Protein AF-A0A1Y0GXN8-F1 (afdb_monomer_lite)

pLDDT: mean 82.31, std 19.05, range [30.31, 98.31]

Foldseek 3Di:
DDDDPPPDPPDADAPDDDPDDPQPKWKKKKKDAWAPWKWFQKWKKKWDDDPNAIFIAIGTDRDIGGHGDIDMDMHIDRDDAPGMFIKMWTATDDQWIKIWWAPLVLVVQAQPAPCRQPVPPVDDSNVVSVCSVVVVRVSVRVVSRVLQPDWDDRPNDTDRRTGRAPDKTWMFTRNGRDTTGIMHMHIDDDPCVVVVVVVVVVVVVVVVVVD

Structure (mmCIF, N/CA/C/O backbone):
data_AF-A0A1Y0GXN8-F1
#
_entry.id   AF-A0A1Y0GXN8-F1
#
loop_
_atom_site.group_PDB
_atom_site.id
_atom_site.type_symbol
_atom_site.label_atom_id
_atom_site.label_alt_id
_atom_site.label_comp_id
_atom_site.label_asym_id
_atom_site.label_entity_id
_atom_site.label_seq_id
_atom_site.pdbx_PDB_ins_code
_atom_site.Cartn_x
_atom_site.Cartn_y
_atom_site.Cartn_z
_atom_site.occupancy
_atom_site.B_iso_or_equiv
_atom_site.auth_seq_id
_atom_site.auth_comp_id
_atom_site.auth_asym_id
_atom_site.auth_atom_id
_atom_site.pdbx_PDB_model_num
ATOM 1 N N . MET A 1 1 ? -17.588 35.432 0.191 1.00 41.53 1 MET A N 1
ATOM 2 C CA . MET A 1 1 ? -16.715 34.250 0.369 1.00 41.53 1 MET A CA 1
ATOM 3 C C . MET A 1 1 ? -16.172 33.880 -1.001 1.00 41.53 1 MET A C 1
ATOM 5 O O . MET A 1 1 ? -16.969 33.664 -1.902 1.00 41.53 1 MET A O 1
ATOM 9 N N . LYS A 1 2 ? -14.854 33.968 -1.207 1.00 36.84 2 LYS A N 1
ATOM 10 C CA . LYS A 1 2 ? -14.214 33.851 -2.527 1.00 36.84 2 LYS A CA 1
ATOM 11 C C . LYS A 1 2 ? -13.514 32.493 -2.590 1.00 36.84 2 LYS A C 1
ATOM 13 O O . LYS A 1 2 ? -12.619 32.247 -1.788 1.00 36.84 2 LYS A O 1
ATOM 18 N N . ALA A 1 3 ? -13.972 31.612 -3.477 1.00 40.59 3 ALA A N 1
ATOM 19 C CA . ALA A 1 3 ? -13.393 30.288 -3.673 1.00 40.59 3 ALA A CA 1
ATOM 20 C C . ALA A 1 3 ? -11.973 30.420 -4.242 1.00 40.59 3 ALA A C 1
ATOM 22 O O . ALA A 1 3 ? -11.755 31.097 -5.248 1.00 40.59 3 ALA A O 1
ATOM 23 N N . MET A 1 4 ? -11.008 29.810 -3.559 1.00 30.31 4 MET A N 1
ATOM 24 C CA . MET A 1 4 ? -9.606 29.798 -3.954 1.00 30.31 4 MET A CA 1
ATOM 25 C C . MET A 1 4 ? -9.350 28.505 -4.733 1.00 30.31 4 MET A C 1
ATOM 27 O O . MET A 1 4 ? -9.181 27.445 -4.137 1.00 30.31 4 MET A O 1
ATOM 31 N N . ASN A 1 5 ? -9.356 28.592 -6.065 1.00 42.91 5 ASN A N 1
ATOM 32 C CA . ASN A 1 5 ? -8.913 27.509 -6.944 1.00 42.91 5 ASN A CA 1
ATOM 33 C C . ASN A 1 5 ? -7.407 27.302 -6.738 1.00 42.91 5 ASN A C 1
ATOM 35 O O . ASN A 1 5 ? -6.591 28.077 -7.240 1.00 42.91 5 ASN A O 1
ATOM 39 N N . ARG A 1 6 ? -7.036 26.277 -5.966 1.00 37.50 6 ARG A N 1
ATOM 40 C CA . ARG A 1 6 ? -5.658 25.788 -5.883 1.00 37.50 6 ARG A CA 1
ATOM 41 C C . ARG A 1 6 ? -5.423 24.820 -7.036 1.00 37.50 6 ARG A C 1
ATOM 43 O O . ARG A 1 6 ? -5.583 23.617 -6.885 1.00 37.50 6 ARG A O 1
ATOM 50 N N . THR A 1 7 ? -5.019 25.348 -8.182 1.00 39.16 7 THR A N 1
ATOM 51 C CA . THR A 1 7 ? -4.362 24.546 -9.214 1.00 39.16 7 THR A CA 1
ATOM 52 C C . THR A 1 7 ? -2.960 24.225 -8.689 1.00 39.16 7 THR A C 1
ATOM 54 O O . THR A 1 7 ? -2.039 25.026 -8.840 1.00 39.16 7 THR A O 1
ATOM 57 N N . LYS A 1 8 ? -2.810 23.117 -7.949 1.00 37.00 8 LYS A N 1
ATOM 58 C CA . LYS A 1 8 ? -1.492 22.612 -7.547 1.00 37.00 8 LYS A CA 1
ATOM 59 C C . LYS A 1 8 ? -0.812 22.077 -8.809 1.00 37.00 8 LYS A C 1
ATOM 61 O O . LYS A 1 8 ? -1.275 21.117 -9.411 1.00 37.00 8 LYS A O 1
ATOM 66 N N . LEU A 1 9 ? 0.255 22.750 -9.221 1.00 34.47 9 LEU A N 1
ATOM 67 C CA . LEU A 1 9 ? 1.205 22.243 -10.200 1.00 34.47 9 LEU A CA 1
ATOM 68 C C . LEU A 1 9 ? 1.935 21.072 -9.519 1.00 34.47 9 LEU A C 1
ATOM 70 O O . LEU A 1 9 ? 2.673 21.296 -8.560 1.00 34.47 9 LEU A O 1
ATOM 74 N N . THR A 1 10 ? 1.664 19.838 -9.935 1.00 41.72 10 THR A N 1
ATOM 75 C CA . THR A 1 10 ? 2.329 18.632 -9.427 1.00 41.72 10 THR A CA 1
ATOM 76 C C . THR A 1 10 ? 3.791 18.673 -9.860 1.00 41.72 10 THR A C 1
ATOM 78 O O . THR A 1 10 ? 4.132 18.433 -11.017 1.00 41.72 10 THR A O 1
ATOM 81 N N . THR A 1 11 ? 4.666 19.064 -8.938 1.00 36.91 11 THR A N 1
ATOM 82 C CA . THR A 1 11 ? 6.113 19.039 -9.143 1.00 36.91 11 THR A CA 1
ATOM 83 C C . THR A 1 11 ? 6.570 17.585 -9.103 1.00 36.91 11 THR A C 1
ATOM 85 O O . THR A 1 11 ? 6.555 16.962 -8.046 1.00 36.91 11 THR A O 1
ATOM 88 N N . LEU A 1 12 ? 6.965 17.051 -10.263 1.00 39.09 12 LEU A N 1
ATOM 89 C CA . LEU A 1 12 ? 7.635 15.758 -10.400 1.00 39.09 12 LEU A CA 1
ATOM 90 C C . LEU A 1 12 ? 8.847 15.705 -9.455 1.00 39.09 12 LEU A C 1
ATOM 92 O O . LEU A 1 12 ? 9.765 16.523 -9.577 1.00 39.09 12 LEU A O 1
ATOM 96 N N . LEU A 1 13 ? 8.870 14.743 -8.533 1.00 38.69 13 LEU A N 1
ATOM 97 C CA . LEU A 1 13 ? 10.044 14.482 -7.710 1.00 38.69 13 LEU A CA 1
ATOM 98 C C . LEU A 1 13 ? 11.107 13.802 -8.589 1.00 38.69 13 LEU A C 1
ATOM 100 O O . LEU A 1 13 ? 10.989 12.636 -8.958 1.00 38.69 13 LEU A O 1
ATOM 104 N N . LEU A 1 14 ? 12.138 14.557 -8.968 1.00 39.38 14 LEU A N 1
ATOM 105 C CA . LEU A 1 14 ? 13.283 14.052 -9.718 1.00 39.38 14 LEU A CA 1
ATOM 106 C C . LEU A 1 14 ? 14.202 13.280 -8.757 1.00 39.38 14 LEU A C 1
ATOM 108 O O . LEU A 1 14 ? 15.009 13.883 -8.048 1.00 39.38 14 LEU A O 1
ATOM 112 N N . LEU A 1 15 ? 14.095 11.949 -8.725 1.00 44.72 15 LEU A N 1
ATOM 113 C CA . LEU A 1 15 ? 15.093 11.100 -8.071 1.00 44.72 15 LEU A CA 1
ATOM 114 C C . LEU A 1 15 ? 16.372 11.116 -8.926 1.00 44.72 15 LEU A C 1
ATOM 116 O O . LEU A 1 15 ? 16.486 10.417 -9.932 1.00 44.72 15 LEU A O 1
ATOM 120 N N . ALA A 1 16 ? 17.321 11.973 -8.558 1.00 40.69 16 ALA A N 1
ATOM 121 C CA . ALA A 1 16 ? 18.644 12.029 -9.162 1.00 40.69 16 ALA A CA 1
ATOM 122 C C . ALA A 1 16 ? 19.674 11.446 -8.192 1.00 40.69 16 ALA A C 1
ATOM 124 O O . ALA A 1 16 ? 19.912 12.039 -7.144 1.00 40.69 16 ALA A O 1
ATOM 125 N N . ALA A 1 17 ? 20.298 10.325 -8.569 1.00 39.84 17 ALA A N 1
ATOM 126 C CA . ALA A 1 17 ? 21.751 10.127 -8.502 1.00 39.84 17 ALA A CA 1
ATOM 127 C C . ALA A 1 17 ? 22.133 8.678 -8.842 1.00 39.84 17 ALA A C 1
ATOM 129 O O . ALA A 1 17 ? 22.243 7.861 -7.942 1.00 39.84 17 ALA A O 1
ATOM 130 N N . LEU A 1 18 ? 22.437 8.397 -10.113 1.00 37.22 18 LEU A N 1
ATOM 131 C CA . LEU A 1 18 ? 23.562 7.539 -10.505 1.00 37.22 18 LEU A CA 1
ATOM 132 C C . LEU A 1 18 ? 24.051 8.010 -11.884 1.00 37.22 18 LEU A C 1
ATOM 134 O O . LEU A 1 18 ? 23.325 8.005 -12.873 1.00 37.22 18 LEU A O 1
ATOM 138 N N . SER A 1 19 ? 25.279 8.519 -11.929 1.00 45.00 19 SER A N 1
ATOM 139 C CA . SER A 1 19 ? 25.944 8.991 -13.140 1.00 45.00 19 SER A CA 1
ATOM 140 C C . SER A 1 19 ? 26.275 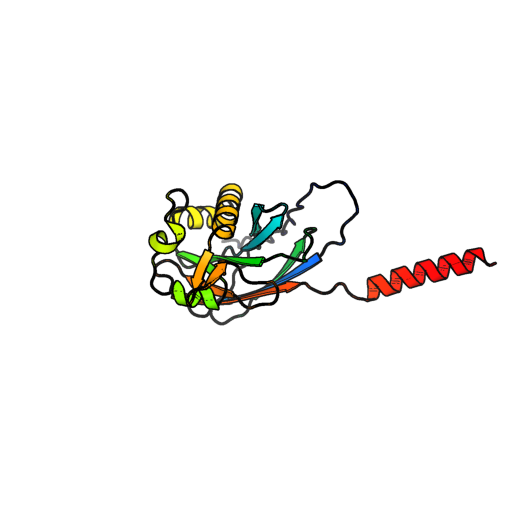7.820 -14.067 1.00 45.00 19 SER A C 1
ATOM 142 O O . SER A 1 19 ? 27.203 7.065 -13.787 1.00 45.00 19 SER A O 1
ATOM 144 N N . GLY A 1 20 ? 25.560 7.704 -15.186 1.00 46.19 20 GLY A N 1
ATOM 145 C CA . GLY A 1 20 ? 25.918 6.801 -16.280 1.00 46.19 20 GLY A CA 1
ATOM 146 C C . GLY A 1 20 ? 24.701 6.315 -17.057 1.00 46.19 20 GLY A C 1
ATOM 147 O O . GLY A 1 20 ? 23.982 5.449 -16.581 1.00 46.19 20 GLY A O 1
ATOM 148 N N . SER A 1 21 ? 24.542 6.818 -18.286 1.00 45.50 21 SER A N 1
ATOM 149 C CA . SER A 1 21 ? 23.408 6.594 -19.208 1.00 45.50 21 SER A CA 1
ATOM 150 C C . SER A 1 21 ? 22.160 7.398 -18.838 1.00 45.50 21 SER A C 1
ATOM 152 O O . SER A 1 21 ? 21.656 7.308 -17.726 1.00 45.50 21 SER A O 1
ATOM 154 N N . ALA A 1 22 ? 21.641 8.190 -19.780 1.00 50.22 22 ALA A N 1
ATOM 155 C CA . ALA A 1 22 ? 20.278 8.696 -19.675 1.00 50.22 22 ALA A CA 1
ATOM 156 C C . ALA A 1 22 ? 19.345 7.481 -19.772 1.00 50.22 22 ALA A C 1
ATOM 158 O O . ALA A 1 22 ? 19.077 7.002 -20.873 1.00 50.22 22 ALA A O 1
ATOM 159 N N . LEU A 1 23 ? 18.951 6.924 -18.626 1.00 57.06 23 LEU A N 1
ATOM 160 C CA . LEU A 1 23 ? 17.907 5.909 -18.581 1.00 57.06 23 LEU A CA 1
ATOM 161 C C . LEU A 1 23 ? 16.631 6.552 -19.126 1.00 57.06 23 LEU A C 1
ATOM 163 O O . LEU A 1 23 ? 16.323 7.702 -18.800 1.00 57.06 23 LEU A O 1
ATOM 167 N N . ALA A 1 24 ? 15.944 5.847 -20.022 1.00 67.56 24 ALA A N 1
ATOM 168 C CA . ALA A 1 24 ? 14.671 6.319 -20.537 1.00 67.56 24 ALA A CA 1
ATOM 169 C C . ALA A 1 24 ? 13.684 6.424 -19.366 1.00 67.56 24 ALA A C 1
ATOM 171 O O . ALA A 1 24 ? 13.603 5.515 -18.538 1.00 67.56 24 ALA A O 1
ATOM 172 N N . GLN A 1 25 ? 12.992 7.561 -19.267 1.00 79.00 25 GLN A N 1
ATOM 173 C CA . GLN A 1 25 ? 11.996 7.774 -18.226 1.00 79.00 25 GLN A CA 1
ATOM 174 C C . GLN A 1 25 ? 10.833 6.810 -18.464 1.00 79.00 25 GLN A C 1
ATOM 176 O O . GLN A 1 25 ? 10.142 6.901 -19.477 1.00 79.00 25 GLN A O 1
ATOM 181 N N . GLN A 1 26 ? 10.601 5.912 -17.517 1.00 82.00 26 GLN A N 1
ATOM 182 C CA . GLN A 1 26 ? 9.489 4.973 -17.561 1.00 82.00 26 GLN A CA 1
ATOM 183 C C . GLN A 1 26 ? 8.274 5.600 -16.898 1.00 82.00 26 GLN A C 1
ATOM 185 O O . GLN A 1 26 ? 8.400 6.267 -15.873 1.00 82.00 26 GLN A O 1
ATOM 190 N N . THR A 1 27 ? 7.103 5.404 -17.496 1.00 89.06 27 THR A N 1
ATOM 191 C CA . THR A 1 27 ? 5.834 5.917 -16.969 1.00 89.06 27 THR A CA 1
ATOM 192 C C . THR A 1 27 ? 5.021 4.764 -16.402 1.00 89.06 27 THR A C 1
ATOM 194 O O . THR A 1 27 ? 5.005 3.683 -16.984 1.00 89.06 27 THR A O 1
ATOM 197 N N . PHE A 1 28 ? 4.350 4.999 -15.282 1.00 89.81 28 PHE A N 1
ATOM 198 C CA . PHE A 1 28 ? 3.463 4.047 -14.624 1.00 89.81 28 PHE A CA 1
ATOM 199 C C . PHE A 1 28 ? 2.072 4.628 -14.536 1.00 89.81 28 PHE A C 1
ATOM 201 O O . PHE A 1 28 ? 1.942 5.796 -14.174 1.00 89.81 28 PHE A O 1
ATOM 208 N N . ASP A 1 29 ? 1.073 3.795 -14.792 1.00 93.94 29 ASP A N 1
ATOM 209 C CA . ASP A 1 29 ? -0.317 4.073 -14.473 1.00 93.94 29 ASP A CA 1
ATOM 210 C C . ASP A 1 29 ? -0.661 3.392 -13.152 1.00 93.94 29 ASP A C 1
ATOM 212 O O . ASP A 1 29 ? -0.406 2.206 -12.950 1.00 93.94 29 ASP A O 1
ATOM 216 N N . VAL A 1 30 ? -1.233 4.169 -12.241 1.00 95.31 30 VAL A N 1
ATOM 217 C CA . VAL A 1 30 ? -1.645 3.735 -10.909 1.00 95.31 30 VAL A CA 1
ATOM 218 C C . VAL A 1 30 ? -3.147 3.883 -10.833 1.00 95.31 30 VAL A C 1
ATOM 220 O O . VAL A 1 30 ? -3.655 5.001 -10.910 1.00 95.31 30 VAL A O 1
ATOM 223 N N . SER A 1 31 ? -3.851 2.770 -10.670 1.00 97.56 31 SER A N 1
ATOM 224 C CA . SER A 1 31 ? -5.307 2.737 -10.567 1.00 97.56 31 SER A CA 1
ATOM 225 C C . SER A 1 31 ? -5.718 2.303 -9.170 1.00 97.56 31 SER A C 1
ATOM 227 O O . SER A 1 31 ? -5.259 1.277 -8.683 1.00 97.56 31 SER A O 1
ATOM 229 N N . VAL A 1 32 ? -6.600 3.058 -8.517 1.00 98.06 32 VAL A N 1
ATOM 230 C CA . VAL A 1 32 ? -7.094 2.757 -7.163 1.00 98.06 32 VAL A CA 1
ATOM 231 C C . VAL A 1 32 ? -8.617 2.749 -7.171 1.00 98.06 32 VAL A C 1
ATOM 233 O O . VAL A 1 32 ? -9.235 3.696 -7.658 1.00 98.06 32 VAL A O 1
ATOM 236 N N . SER A 1 33 ? -9.218 1.685 -6.634 1.00 98.31 33 SER A N 1
ATOM 237 C CA . SER A 1 33 ? -10.665 1.433 -6.672 1.00 98.31 33 SER A CA 1
ATOM 238 C C . SER A 1 33 ? -11.216 1.053 -5.291 1.00 98.31 33 SER A C 1
ATOM 240 O O . SER A 1 33 ? -11.419 -0.136 -5.013 1.00 98.31 33 SER A O 1
ATOM 242 N N . PRO A 1 34 ? -11.469 2.028 -4.399 1.00 97.56 34 PRO A N 1
ATOM 243 C CA . PRO A 1 34 ? -11.972 1.731 -3.069 1.00 97.56 34 PRO A CA 1
ATOM 244 C C . PRO A 1 34 ? -13.437 1.288 -3.070 1.00 97.56 34 PRO A C 1
ATOM 246 O O . PRO A 1 34 ? -14.256 1.815 -3.825 1.00 97.56 34 PRO A O 1
ATOM 249 N N . THR A 1 35 ? -13.804 0.355 -2.190 1.00 97.44 35 THR A N 1
ATOM 250 C CA . THR A 1 35 ? -15.172 -0.206 -2.154 1.00 97.44 35 THR A CA 1
ATOM 251 C C . THR A 1 35 ? -15.989 0.176 -0.926 1.00 97.44 35 THR A C 1
ATOM 253 O O . THR A 1 35 ? -17.214 0.111 -0.993 1.00 97.44 35 THR A O 1
ATOM 256 N N . GLN A 1 36 ? -15.359 0.544 0.193 1.00 94.69 36 GLN A N 1
ATOM 257 C CA . GLN A 1 36 ? -16.067 0.853 1.444 1.00 94.69 36 GLN A CA 1
ATOM 258 C C . GLN A 1 36 ? -15.865 2.301 1.887 1.00 94.69 36 GLN A C 1
ATOM 260 O O . GLN A 1 36 ? -16.829 2.980 2.237 1.00 94.69 36 GLN A O 1
ATOM 265 N N . THR A 1 37 ? -14.628 2.792 1.846 1.00 96.19 37 THR A N 1
ATOM 266 C CA . THR A 1 37 ? -14.270 4.165 2.214 1.00 96.19 37 THR A CA 1
ATOM 267 C C . THR A 1 37 ? -13.332 4.761 1.179 1.00 96.19 37 THR A C 1
ATOM 269 O O . THR A 1 37 ? -12.470 4.061 0.650 1.00 96.19 37 THR A O 1
ATOM 272 N N . SER A 1 38 ? -13.473 6.059 0.912 1.00 97.38 38 SER A N 1
ATOM 273 C CA . SER A 1 38 ? -12.548 6.770 0.029 1.00 97.38 38 SER A CA 1
ATOM 274 C C . SER A 1 38 ? -11.126 6.688 0.579 1.00 97.38 38 SER A C 1
ATOM 276 O O . SER A 1 38 ? -10.938 6.608 1.797 1.00 97.38 38 SER A O 1
ATOM 278 N N . ALA A 1 39 ? -10.151 6.712 -0.322 1.00 97.00 39 ALA A N 1
ATOM 279 C CA . ALA A 1 39 ? -8.739 6.796 0.013 1.00 97.00 39 ALA A CA 1
ATOM 280 C C . ALA A 1 39 ? -8.184 8.145 -0.456 1.00 97.00 39 ALA A C 1
ATOM 282 O O . ALA A 1 39 ? -8.451 8.568 -1.579 1.00 97.00 39 ALA A O 1
ATOM 283 N N . ASP A 1 40 ? -7.417 8.802 0.400 1.00 97.19 40 ASP A N 1
ATOM 284 C CA . ASP A 1 40 ? -6.810 10.114 0.190 1.00 97.19 40 ASP A CA 1
ATOM 285 C C . ASP A 1 40 ? -5.292 10.036 0.392 1.00 97.19 40 ASP A C 1
ATOM 287 O O . ASP A 1 40 ? -4.777 9.055 0.935 1.00 97.19 40 ASP A O 1
ATOM 291 N N . ASN A 1 41 ? -4.568 11.077 -0.037 1.00 95.62 41 ASN A N 1
ATOM 292 C CA . ASN A 1 41 ? -3.108 11.195 0.107 1.00 95.62 41 ASN A CA 1
ATOM 293 C C . ASN A 1 41 ? -2.371 9.923 -0.346 1.00 95.62 41 ASN A C 1
ATOM 295 O O . ASN A 1 41 ? -1.452 9.442 0.317 1.00 95.62 41 ASN A O 1
ATOM 299 N N . ILE A 1 42 ? -2.837 9.334 -1.449 1.00 96.31 42 ILE A N 1
ATOM 300 C CA . ILE A 1 42 ? -2.335 8.050 -1.926 1.00 96.31 42 ILE A CA 1
ATOM 301 C C . ILE A 1 42 ? -0.902 8.222 -2.446 1.00 96.31 42 ILE A C 1
ATOM 303 O O . ILE A 1 42 ? -0.599 9.150 -3.199 1.00 96.31 42 ILE A O 1
ATOM 307 N N . GLY A 1 43 ? -0.036 7.282 -2.086 1.00 94.81 43 GLY A N 1
ATOM 308 C CA . GLY A 1 43 ? 1.292 7.080 -2.642 1.00 94.81 43 GLY A CA 1
ATOM 309 C C . GLY A 1 43 ? 1.513 5.617 -3.018 1.00 94.81 43 GLY A C 1
ATOM 310 O O . GLY A 1 43 ? 0.891 4.709 -2.460 1.00 94.81 43 GLY A O 1
ATOM 311 N N . VAL A 1 44 ? 2.414 5.386 -3.968 1.00 94.44 44 VAL A N 1
ATOM 312 C CA . VAL A 1 44 ? 2.860 4.036 -4.327 1.00 94.44 44 VAL A CA 1
ATOM 313 C C . VAL A 1 44 ? 4.116 3.713 -3.552 1.00 94.44 44 VAL A C 1
ATOM 315 O O . VAL A 1 44 ? 5.092 4.460 -3.595 1.00 94.44 44 VAL A O 1
ATOM 318 N N . LEU A 1 45 ? 4.088 2.593 -2.852 1.00 94.12 45 LEU A N 1
ATOM 319 C CA . LEU A 1 45 ? 5.257 2.014 -2.221 1.00 94.12 45 LEU A CA 1
ATOM 320 C C . LEU A 1 45 ? 5.942 1.124 -3.250 1.00 94.12 45 LEU A C 1
ATOM 322 O O . LEU A 1 45 ? 5.272 0.318 -3.884 1.00 94.12 45 LEU A O 1
ATOM 326 N N . PHE A 1 46 ? 7.252 1.236 -3.401 1.00 91.81 46 PHE A N 1
ATOM 327 C CA . PHE A 1 46 ? 8.044 0.318 -4.210 1.00 91.81 46 PHE A CA 1
ATOM 328 C C . PHE A 1 46 ? 9.098 -0.352 -3.348 1.00 91.81 46 PHE A C 1
ATOM 330 O O . PHE A 1 46 ? 9.623 0.266 -2.420 1.00 91.81 46 PHE A O 1
ATOM 337 N N . SER A 1 47 ? 9.460 -1.580 -3.698 1.00 91.94 47 SER A N 1
ATOM 338 C CA . SER A 1 47 ? 10.699 -2.195 -3.239 1.00 91.94 47 SER A CA 1
ATOM 339 C C . SER A 1 47 ? 11.496 -2.763 -4.398 1.00 91.94 47 SER A C 1
ATOM 341 O O . SER A 1 47 ? 10.949 -3.201 -5.411 1.00 91.94 47 SER A O 1
ATOM 343 N N . TYR A 1 48 ? 12.811 -2.778 -4.226 1.00 87.88 48 TYR A N 1
ATOM 344 C CA . TYR A 1 48 ? 13.716 -3.541 -5.069 1.00 87.88 48 TYR A CA 1
ATOM 345 C C . TYR A 1 48 ? 14.834 -4.133 -4.218 1.00 87.88 48 TYR A C 1
ATOM 347 O O . TYR A 1 48 ? 15.238 -3.563 -3.202 1.00 87.88 48 TYR A O 1
ATOM 355 N N . THR A 1 49 ? 15.369 -5.267 -4.660 1.00 85.81 49 THR A N 1
ATOM 356 C CA . THR A 1 49 ? 16.521 -5.902 -4.021 1.00 85.81 49 THR A CA 1
ATOM 357 C C . THR A 1 49 ? 17.771 -5.666 -4.856 1.00 85.81 49 THR A C 1
ATOM 359 O O . THR A 1 49 ? 17.827 -6.016 -6.033 1.00 85.81 49 THR A O 1
ATOM 362 N N . THR A 1 50 ? 18.811 -5.105 -4.242 1.00 82.25 50 THR A N 1
ATOM 363 C CA . THR A 1 50 ? 20.128 -4.929 -4.863 1.00 82.25 50 THR A CA 1
ATOM 364 C C . THR A 1 50 ? 21.222 -5.396 -3.914 1.00 82.25 50 THR A C 1
ATOM 366 O O . THR A 1 50 ? 21.225 -5.062 -2.731 1.00 82.25 50 THR A O 1
ATOM 369 N N . GLY A 1 51 ? 22.135 -6.238 -4.406 1.00 82.50 51 GLY A N 1
ATOM 370 C CA . GLY A 1 51 ? 23.232 -6.768 -3.588 1.00 82.50 51 GLY A CA 1
ATOM 371 C C . GLY A 1 51 ? 22.786 -7.539 -2.335 1.00 82.50 51 GLY A C 1
ATOM 372 O O . GLY A 1 51 ? 23.535 -7.584 -1.366 1.00 82.50 51 GLY A O 1
ATOM 373 N N . GLY A 1 52 ? 21.580 -8.121 -2.338 1.00 83.12 52 GLY A N 1
ATOM 374 C CA . GLY A 1 52 ? 21.004 -8.827 -1.184 1.00 83.12 52 GLY A CA 1
ATOM 375 C C . GLY A 1 52 ? 20.314 -7.929 -0.150 1.00 83.12 52 GLY A C 1
ATOM 376 O O . GLY A 1 52 ? 19.800 -8.446 0.837 1.00 83.12 52 GLY A O 1
ATOM 377 N N . THR A 1 53 ? 20.267 -6.616 -0.379 1.00 85.25 53 THR A N 1
ATOM 378 C CA . THR A 1 53 ? 19.529 -5.660 0.453 1.00 85.25 53 THR A CA 1
ATOM 379 C C . THR A 1 53 ? 18.246 -5.257 -0.257 1.00 85.25 53 THR A C 1
ATOM 381 O O . THR A 1 53 ? 18.295 -4.804 -1.403 1.00 85.25 53 THR A O 1
ATOM 384 N N . THR A 1 54 ? 17.109 -5.402 0.417 1.00 89.25 54 THR A N 1
ATOM 385 C CA . THR A 1 54 ? 15.832 -4.855 -0.050 1.00 89.25 54 THR A CA 1
ATOM 386 C C . THR A 1 54 ? 15.702 -3.418 0.430 1.00 89.25 54 THR A C 1
ATOM 388 O O . THR A 1 54 ? 15.912 -3.146 1.608 1.00 89.25 54 THR A O 1
ATOM 391 N N . VAL A 1 55 ? 15.392 -2.514 -0.494 1.00 88.44 55 VAL A N 1
ATOM 392 C CA . VAL A 1 55 ? 15.181 -1.090 -0.226 1.00 88.44 55 VAL A CA 1
ATOM 393 C C . VAL A 1 55 ? 13.744 -0.751 -0.575 1.00 88.44 55 VAL A C 1
ATOM 395 O O . VAL A 1 55 ? 13.289 -1.092 -1.670 1.00 88.44 55 VAL A O 1
ATOM 398 N N . GLY A 1 56 ? 13.049 -0.076 0.335 1.00 89.88 56 GLY A N 1
ATOM 399 C CA . GLY A 1 56 ? 11.723 0.480 0.087 1.00 89.88 56 GLY A CA 1
ATOM 400 C C . GLY A 1 56 ? 11.766 1.978 -0.207 1.00 89.88 56 GLY A C 1
ATOM 401 O O . GLY A 1 56 ? 12.602 2.717 0.307 1.00 89.88 56 GLY A O 1
ATOM 402 N N . LEU A 1 57 ? 10.849 2.443 -1.045 1.00 90.44 57 LEU A N 1
ATOM 403 C CA . LEU A 1 57 ? 10.670 3.856 -1.376 1.00 90.44 57 LEU A CA 1
ATOM 404 C C . LEU A 1 57 ? 9.192 4.168 -1.594 1.00 90.44 57 LEU A C 1
ATOM 406 O O . LEU A 1 57 ? 8.386 3.272 -1.827 1.00 90.44 57 LEU A O 1
ATOM 410 N N . ILE A 1 58 ? 8.837 5.449 -1.533 1.00 91.38 58 ILE A N 1
ATOM 411 C CA . ILE A 1 58 ? 7.474 5.913 -1.785 1.00 91.38 58 ILE A CA 1
ATOM 412 C C . ILE A 1 58 ? 7.462 6.989 -2.869 1.00 91.38 58 ILE A C 1
ATOM 414 O O . ILE A 1 58 ? 8.269 7.919 -2.852 1.00 91.38 58 ILE A O 1
ATOM 418 N N . ALA A 1 59 ? 6.527 6.857 -3.804 1.00 91.00 59 ALA A N 1
ATOM 419 C CA . ALA A 1 59 ? 6.159 7.870 -4.779 1.00 91.00 59 ALA A CA 1
ATOM 420 C C . ALA A 1 59 ? 4.795 8.462 -4.375 1.00 91.00 59 ALA A C 1
ATOM 422 O O . ALA A 1 59 ? 3.763 7.838 -4.640 1.00 91.00 59 ALA A O 1
ATOM 423 N N . PRO A 1 60 ? 4.756 9.625 -3.699 1.00 90.62 60 PRO A N 1
ATOM 424 C CA . PRO A 1 60 ? 3.499 10.282 -3.353 1.00 90.62 60 PRO A CA 1
ATOM 425 C C . PRO A 1 60 ? 2.788 10.743 -4.630 1.00 90.62 60 PRO A C 1
ATOM 427 O O . PRO A 1 60 ? 3.416 11.322 -5.519 1.00 90.62 60 PRO A O 1
ATOM 430 N N . LEU A 1 61 ? 1.485 10.481 -4.732 1.00 89.81 61 LEU A N 1
ATOM 431 C CA . LEU A 1 61 ? 0.686 10.841 -5.907 1.00 89.81 61 LEU A CA 1
ATOM 432 C C . LEU A 1 61 ? -0.280 11.997 -5.644 1.00 89.81 61 LEU A C 1
ATOM 434 O O . LEU A 1 61 ? -0.844 12.524 -6.602 1.00 89.81 61 LEU A O 1
ATOM 438 N N . ASP A 1 62 ? -0.503 12.362 -4.376 1.00 86.25 62 ASP A N 1
ATOM 439 C CA . ASP A 1 62 ? -1.547 13.303 -3.946 1.00 86.25 62 ASP A CA 1
ATOM 440 C C . ASP A 1 62 ? -2.916 12.974 -4.576 1.00 86.25 62 ASP A C 1
ATOM 442 O O . ASP A 1 62 ? -3.686 13.855 -4.969 1.00 86.25 62 ASP A O 1
ATOM 446 N N . LEU A 1 63 ? -3.201 11.676 -4.714 1.00 91.75 63 LEU A N 1
ATOM 447 C CA . LEU A 1 63 ? -4.407 11.165 -5.351 1.00 91.75 63 LEU A CA 1
ATOM 448 C C . LEU A 1 63 ? -5.499 10.921 -4.302 1.00 91.75 63 LEU A C 1
ATOM 450 O O . LEU A 1 63 ? -5.245 10.331 -3.250 1.00 91.75 63 LEU A O 1
ATOM 454 N N . THR A 1 64 ? -6.722 11.328 -4.639 1.00 96.31 64 THR A N 1
ATOM 455 C CA . THR A 1 64 ? -7.952 10.942 -3.938 1.00 96.31 64 THR A CA 1
ATOM 456 C C . THR A 1 64 ? -8.740 9.982 -4.821 1.00 96.31 64 THR A C 1
ATOM 458 O O . THR A 1 64 ? -9.052 10.311 -5.966 1.00 96.31 64 THR A O 1
ATOM 461 N N . ALA A 1 65 ? -9.098 8.822 -4.276 1.00 97.25 65 ALA A N 1
ATOM 462 C CA . ALA A 1 65 ? -9.933 7.815 -4.914 1.00 97.25 65 ALA A CA 1
ATOM 463 C C . ALA A 1 65 ? -11.278 7.685 -4.163 1.00 97.25 65 ALA A C 1
ATOM 465 O O . ALA A 1 65 ? -11.307 7.207 -3.023 1.00 97.25 65 ALA A O 1
ATOM 466 N N . PRO A 1 66 ? -12.406 8.124 -4.755 1.00 97.25 66 PRO A N 1
ATOM 467 C CA . PRO A 1 66 ? -13.727 8.008 -4.136 1.00 97.25 66 PRO A CA 1
ATOM 468 C C . PRO A 1 66 ? -14.241 6.563 -4.064 1.00 97.25 66 PRO A C 1
ATOM 470 O O . PRO A 1 66 ? -13.926 5.737 -4.918 1.00 97.25 66 PRO A O 1
ATOM 473 N N . VAL A 1 67 ? -15.126 6.279 -3.101 1.00 97.62 67 VAL A N 1
ATOM 474 C CA . VAL A 1 67 ? -15.834 4.986 -3.018 1.00 97.62 67 VAL A CA 1
ATOM 475 C C . VAL A 1 67 ? -16.569 4.661 -4.320 1.00 97.62 67 VAL A C 1
ATOM 477 O O . VAL A 1 67 ? -17.326 5.481 -4.845 1.00 97.62 67 VAL A O 1
ATOM 480 N N . GLY A 1 68 ? -16.395 3.428 -4.798 1.00 96.44 68 GLY A N 1
ATOM 481 C CA . GLY A 1 68 ? -17.097 2.884 -5.958 1.00 96.44 68 GLY A CA 1
ATOM 482 C C . GLY A 1 68 ? -16.598 3.415 -7.302 1.00 96.44 68 GLY A C 1
ATOM 483 O O . GLY A 1 68 ? -17.251 3.178 -8.315 1.00 96.44 68 GLY A O 1
ATOM 484 N N . GLN A 1 69 ? -15.472 4.135 -7.324 1.00 96.69 69 GLN A N 1
ATOM 485 C CA . GLN A 1 69 ? -14.865 4.669 -8.540 1.00 96.69 69 GLN A CA 1
ATOM 486 C C . GLN A 1 69 ? -13.398 4.260 -8.633 1.00 96.69 69 GLN A C 1
ATOM 488 O O . GLN A 1 69 ? -12.652 4.352 -7.661 1.00 96.69 69 GLN A O 1
ATOM 493 N N . THR A 1 70 ? -12.979 3.860 -9.831 1.00 97.56 70 THR A N 1
ATOM 494 C CA . THR A 1 70 ? -11.562 3.703 -10.156 1.00 97.56 70 THR A CA 1
ATOM 495 C C . THR A 1 70 ? -10.996 5.061 -10.527 1.00 97.56 70 THR A C 1
ATOM 497 O O . THR A 1 70 ? -11.478 5.704 -11.461 1.00 97.56 70 THR A O 1
ATOM 500 N N . THR A 1 71 ? -9.971 5.495 -9.804 1.00 97.50 71 THR A N 1
ATOM 501 C CA . THR A 1 71 ? -9.220 6.706 -10.136 1.00 97.50 71 THR A CA 1
ATOM 502 C C . THR A 1 71 ? -7.827 6.308 -10.592 1.00 97.50 71 THR A C 1
ATOM 504 O O . THR A 1 71 ? -7.143 5.571 -9.883 1.00 97.50 71 THR A O 1
ATOM 507 N N . THR A 1 72 ? -7.421 6.798 -11.761 1.00 95.81 72 THR A N 1
ATOM 508 C CA . THR A 1 72 ? -6.121 6.494 -12.364 1.00 95.81 72 THR A CA 1
ATOM 509 C C . THR A 1 72 ? -5.283 7.760 -12.483 1.00 95.81 72 THR A C 1
ATOM 511 O O . THR A 1 72 ? -5.789 8.810 -12.882 1.00 95.81 72 THR A O 1
ATOM 514 N N . THR A 1 73 ? -4.001 7.664 -12.149 1.00 94.25 73 THR A N 1
ATOM 515 C CA . THR A 1 73 ? -3.007 8.719 -12.370 1.00 94.25 73 THR A CA 1
ATOM 516 C C . THR A 1 73 ? -1.718 8.116 -12.901 1.00 94.25 73 THR A C 1
ATOM 518 O O . THR A 1 73 ? -1.453 6.937 -12.670 1.00 94.25 73 THR A O 1
ATOM 521 N N . SER A 1 74 ? -0.912 8.926 -13.578 1.00 92.06 74 SER A N 1
ATOM 522 C CA . SER A 1 74 ? 0.356 8.480 -14.145 1.00 92.06 74 SER A CA 1
ATOM 523 C C . SER A 1 74 ? 1.526 9.232 -13.526 1.00 92.06 74 SER A C 1
ATOM 525 O O . SER A 1 74 ? 1.445 10.443 -13.302 1.00 92.06 74 SER A O 1
ATOM 527 N N . PHE A 1 75 ? 2.644 8.550 -13.293 1.00 87.12 75 PHE A N 1
ATOM 528 C CA . PHE A 1 75 ? 3.889 9.193 -12.870 1.00 87.12 75 PHE A CA 1
ATOM 529 C C . PHE A 1 75 ? 5.099 8.573 -13.576 1.00 87.12 75 PHE A C 1
ATOM 531 O O . PHE A 1 75 ? 5.061 7.426 -14.012 1.00 87.12 75 PHE A O 1
ATOM 538 N N . GLY A 1 76 ? 6.176 9.349 -13.715 1.00 84.94 76 GLY A N 1
ATOM 539 C CA . GLY A 1 76 ? 7.407 8.905 -14.368 1.00 84.94 76 GLY A CA 1
ATOM 540 C C . GLY A 1 76 ? 8.554 8.686 -13.382 1.00 84.94 76 GLY A C 1
ATOM 541 O O . GLY A 1 76 ? 8.735 9.494 -12.473 1.00 84.94 76 GLY A O 1
ATOM 542 N N . THR A 1 77 ? 9.372 7.654 -13.590 1.00 76.94 77 THR A N 1
ATOM 543 C CA . THR A 1 77 ? 10.600 7.388 -12.820 1.00 76.94 77 THR A CA 1
ATOM 544 C C . THR A 1 77 ? 11.738 6.890 -13.718 1.00 76.94 77 THR A C 1
ATOM 546 O O . THR A 1 77 ? 11.520 6.452 -14.845 1.00 76.94 77 THR A O 1
ATOM 549 N N . ASN A 1 78 ? 12.968 6.986 -13.214 1.00 75.62 78 ASN A N 1
ATOM 550 C CA . ASN A 1 78 ? 14.183 6.503 -13.877 1.00 75.62 78 ASN A CA 1
ATOM 551 C C . ASN A 1 78 ? 14.725 5.210 -13.234 1.00 75.62 78 ASN A C 1
ATOM 553 O O . ASN A 1 78 ? 15.872 4.842 -13.479 1.00 75.62 78 ASN A O 1
ATOM 557 N N . VAL A 1 79 ? 13.952 4.564 -12.354 1.00 69.56 79 VAL A N 1
ATOM 558 C CA . VAL A 1 79 ? 14.346 3.315 -11.683 1.00 69.56 79 VAL A CA 1
ATOM 559 C C . VAL A 1 79 ? 14.105 2.132 -12.621 1.00 69.56 79 VAL A C 1
ATOM 561 O O . VAL A 1 79 ? 13.038 2.024 -13.213 1.00 69.56 79 VAL A O 1
ATOM 564 N N . GLU A 1 80 ? 15.100 1.254 -12.761 1.00 70.56 80 GLU A N 1
ATOM 565 C CA . GLU A 1 80 ? 15.016 0.070 -13.621 1.00 70.56 80 GLU A CA 1
ATOM 566 C C . GLU A 1 80 ? 14.071 -1.002 -13.047 1.00 70.56 80 GLU A C 1
ATOM 568 O O . GLU A 1 80 ? 14.024 -1.246 -11.843 1.00 70.56 80 GLU A O 1
ATOM 573 N N . LEU A 1 81 ? 13.311 -1.639 -13.943 1.00 63.19 81 LEU A N 1
ATOM 574 C CA . LEU A 1 81 ? 12.045 -2.310 -13.636 1.00 63.19 81 LEU A CA 1
ATOM 575 C C . LEU A 1 81 ? 12.101 -3.786 -13.282 1.00 63.19 81 LEU A C 1
ATOM 577 O O . LEU A 1 81 ? 11.116 -4.314 -12.771 1.00 63.19 81 LEU A O 1
ATOM 581 N N . SER A 1 82 ? 13.185 -4.482 -13.615 1.00 64.62 82 SER A N 1
ATOM 582 C CA . SER A 1 82 ? 13.140 -5.941 -13.774 1.00 64.62 82 SER A CA 1
ATOM 583 C C . SER A 1 82 ? 12.850 -6.728 -12.489 1.00 64.62 82 SER A C 1
ATOM 585 O O . SER A 1 82 ? 12.696 -7.943 -12.557 1.00 64.62 82 SER A O 1
ATOM 587 N N . SER A 1 83 ? 12.780 -6.064 -11.334 1.00 72.69 83 SER A N 1
ATOM 588 C CA . SER A 1 83 ? 12.500 -6.680 -10.035 1.00 72.69 83 SER A CA 1
ATOM 589 C C . SER A 1 83 ? 11.764 -5.747 -9.062 1.00 72.69 83 SER A C 1
ATOM 591 O O . SER A 1 83 ? 11.982 -5.848 -7.855 1.00 72.69 83 SER A O 1
ATOM 593 N N . LEU A 1 84 ? 10.970 -4.792 -9.559 1.00 86.44 84 LEU A N 1
ATOM 594 C CA . LEU A 1 84 ? 10.191 -3.911 -8.685 1.00 86.44 84 LEU A CA 1
ATOM 595 C C . LEU A 1 84 ? 8.927 -4.631 -8.199 1.00 86.44 84 LEU A C 1
ATOM 597 O O . LEU A 1 84 ? 8.111 -5.087 -9.002 1.00 86.44 84 LEU A O 1
ATOM 601 N N . GLN A 1 85 ? 8.759 -4.692 -6.882 1.00 93.25 85 GLN A N 1
ATOM 602 C CA . GLN A 1 85 ? 7.473 -4.978 -6.252 1.00 93.25 85 GLN A CA 1
ATOM 603 C C . GLN A 1 85 ? 6.848 -3.662 -5.792 1.00 93.25 85 GLN A C 1
ATOM 605 O O . GLN A 1 85 ? 7.541 -2.648 -5.641 1.00 93.25 85 GLN A O 1
ATOM 610 N N . TYR A 1 86 ? 5.541 -3.667 -5.564 1.00 94.88 86 TYR A N 1
ATOM 611 C CA . TYR A 1 86 ? 4.827 -2.480 -5.142 1.00 94.88 86 TYR A CA 1
ATOM 612 C C . TYR A 1 86 ? 3.692 -2.758 -4.149 1.00 94.88 86 TYR A C 1
ATOM 614 O O . TYR A 1 86 ? 3.146 -3.857 -4.042 1.00 94.88 86 TYR A O 1
ATOM 622 N N . GLY A 1 87 ? 3.323 -1.706 -3.433 1.00 96.31 87 GLY A N 1
ATOM 623 C CA . GLY A 1 87 ? 2.127 -1.616 -2.614 1.00 96.31 87 GLY A CA 1
ATOM 624 C C . GLY A 1 87 ? 1.531 -0.218 -2.712 1.00 96.31 87 GLY A C 1
ATOM 625 O O . GLY A 1 87 ? 2.047 0.656 -3.408 1.00 96.31 87 GLY A O 1
ATOM 626 N N . ILE A 1 88 ? 0.445 0.015 -1.987 1.00 96.94 88 ILE A N 1
ATOM 627 C CA . ILE A 1 88 ? -0.167 1.344 -1.878 1.00 96.94 88 ILE A CA 1
ATOM 628 C C . ILE A 1 88 ? -0.130 1.784 -0.425 1.00 96.94 88 ILE A C 1
ATOM 630 O O . ILE A 1 88 ? -0.339 0.975 0.473 1.00 96.94 88 ILE A O 1
ATOM 634 N N . LEU A 1 89 ? 0.089 3.070 -0.191 1.00 97.38 89 LEU A N 1
ATOM 635 C CA . LEU A 1 89 ? -0.145 3.702 1.097 1.00 97.38 89 LEU A CA 1
ATOM 636 C C . LEU A 1 89 ? -1.101 4.863 0.893 1.00 97.38 89 LEU A C 1
ATOM 638 O O . LEU A 1 89 ? -0.970 5.618 -0.062 1.00 97.38 89 LEU A O 1
ATOM 642 N N . GLY A 1 90 ? -2.055 5.022 1.790 1.00 97.19 90 GLY A N 1
ATOM 643 C CA . GLY A 1 90 ? -2.945 6.166 1.765 1.00 97.19 90 GLY A CA 1
ATOM 644 C C . GLY A 1 90 ? -3.619 6.353 3.103 1.00 97.19 90 GLY A C 1
ATOM 645 O O . GLY A 1 90 ? -3.420 5.597 4.056 1.00 97.19 90 GLY A O 1
ATOM 646 N N . SER A 1 91 ? -4.445 7.375 3.170 1.00 97.19 91 SER A N 1
ATOM 647 C CA . SER A 1 91 ? -5.232 7.708 4.337 1.00 97.19 91 SER A CA 1
ATOM 648 C C . SER A 1 91 ? -6.715 7.464 4.032 1.00 97.19 91 SER A C 1
ATOM 650 O O . SER A 1 91 ? -7.133 7.495 2.877 1.00 97.19 91 SER A O 1
ATOM 652 N N . TYR A 1 92 ? -7.523 7.138 5.039 1.00 95.88 92 TYR A N 1
ATOM 653 C CA . TYR A 1 92 ? -8.979 7.056 4.888 1.00 95.88 92 TYR A CA 1
ATOM 654 C C . TYR A 1 92 ? -9.672 7.600 6.134 1.00 95.88 92 TYR A C 1
ATOM 656 O O . TYR A 1 92 ? -9.147 7.511 7.248 1.00 95.88 92 TYR A O 1
ATOM 664 N N . GLY A 1 93 ? -10.869 8.159 5.952 1.00 91.88 93 GLY A N 1
ATOM 665 C CA . GLY A 1 93 ? -11.624 8.765 7.049 1.00 91.88 93 GLY A CA 1
ATOM 666 C C . GLY A 1 93 ? -10.812 9.819 7.816 1.00 91.88 93 GLY A C 1
ATOM 667 O O . GLY A 1 93 ? -9.897 10.438 7.270 1.00 91.88 93 GLY A O 1
ATOM 668 N N . GLU A 1 94 ? -11.146 10.016 9.093 1.00 88.19 94 GLU A N 1
ATOM 669 C CA . GLU A 1 94 ? -10.517 11.049 9.931 1.00 88.19 94 GLU A CA 1
ATOM 670 C C . GLU A 1 94 ? -9.140 10.650 10.483 1.00 88.19 94 GLU A C 1
ATOM 672 O O . GLU A 1 94 ? -8.305 11.518 10.714 1.00 88.19 94 GLU A O 1
ATOM 677 N N . SER A 1 95 ? -8.888 9.357 10.705 1.00 90.00 95 SER A N 1
ATOM 678 C CA . SER A 1 95 ? -7.679 8.895 11.408 1.00 90.00 95 SER A CA 1
ATOM 679 C C . SER A 1 95 ? -7.055 7.609 10.862 1.00 90.00 95 SER A C 1
ATOM 681 O O . SER A 1 95 ? -6.025 7.182 11.378 1.00 90.00 95 SER A O 1
ATOM 683 N N . GLY A 1 96 ? -7.648 6.992 9.838 1.00 95.06 96 GLY A N 1
ATOM 684 C CA . GLY A 1 96 ? -7.245 5.673 9.359 1.00 95.06 96 GLY A CA 1
ATOM 685 C C . GLY A 1 96 ? -6.145 5.705 8.300 1.00 95.06 96 GLY A C 1
ATOM 686 O O . GLY A 1 96 ? -6.017 6.678 7.544 1.00 95.06 96 GLY A O 1
ATOM 687 N N . VAL A 1 97 ? -5.386 4.609 8.225 1.00 96.94 97 VAL A N 1
ATOM 688 C CA . VAL A 1 97 ? -4.396 4.339 7.170 1.00 96.94 97 VAL A CA 1
ATOM 689 C C . VAL A 1 97 ? -4.836 3.142 6.329 1.00 96.94 97 VAL A C 1
ATOM 691 O O . VAL A 1 97 ? -5.163 2.078 6.859 1.00 96.94 97 VAL A O 1
ATOM 694 N N . THR A 1 98 ? -4.830 3.312 5.007 1.00 97.31 98 THR A N 1
ATOM 695 C CA . THR A 1 98 ? -5.040 2.214 4.061 1.00 97.31 98 THR A CA 1
ATOM 696 C C . THR A 1 98 ? -3.701 1.747 3.504 1.00 97.31 98 THR A C 1
ATOM 698 O O . THR A 1 98 ? -2.865 2.568 3.125 1.00 97.31 98 THR A O 1
ATOM 701 N N . VAL A 1 99 ? -3.501 0.433 3.421 1.00 97.25 99 VAL A N 1
ATOM 702 C CA . VAL A 1 99 ? -2.325 -0.165 2.773 1.00 97.25 99 VAL A CA 1
ATOM 703 C C . VAL A 1 99 ? -2.791 -1.153 1.710 1.00 97.25 99 VAL A C 1
ATOM 705 O O . VAL A 1 99 ? -3.620 -2.018 1.984 1.00 97.25 99 VAL A O 1
ATOM 708 N N . GLY A 1 100 ? -2.283 -1.007 0.490 1.00 97.50 100 GLY A N 1
ATOM 709 C CA . GLY A 1 100 ? -2.437 -1.981 -0.584 1.00 97.50 100 GLY A CA 1
ATOM 710 C C . GLY A 1 100 ? -1.319 -3.006 -0.517 1.00 97.50 100 GLY A C 1
ATOM 711 O O . GLY A 1 100 ? -0.151 -2.632 -0.614 1.00 97.50 100 GLY A O 1
ATOM 712 N N . VAL A 1 101 ? -1.684 -4.273 -0.353 1.00 96.94 101 VAL A N 1
ATOM 713 C CA . VAL A 1 101 ? -0.750 -5.399 -0.221 1.00 96.94 101 VAL A CA 1
ATOM 714 C C . VAL A 1 101 ? -1.090 -6.498 -1.220 1.00 96.94 101 VAL A C 1
ATOM 716 O O . VAL A 1 101 ? -2.200 -6.523 -1.762 1.00 96.94 101 VAL A O 1
ATOM 719 N N . ASP A 1 102 ? -0.165 -7.429 -1.442 1.00 96.19 102 ASP A N 1
ATOM 720 C CA . ASP A 1 102 ? -0.430 -8.618 -2.251 1.00 96.19 102 ASP A CA 1
ATOM 721 C C . ASP A 1 102 ? -1.727 -9.316 -1.804 1.00 96.19 102 ASP A C 1
ATOM 723 O O . ASP A 1 102 ? -1.974 -9.542 -0.615 1.00 96.19 102 ASP A O 1
ATOM 727 N N . SER A 1 103 ? -2.584 -9.641 -2.770 1.00 94.94 103 SER A N 1
ATOM 728 C CA . SER A 1 103 ? -3.936 -10.136 -2.501 1.00 94.94 103 SER A CA 1
ATOM 729 C C . SER A 1 103 ? -3.959 -11.487 -1.766 1.00 94.94 103 SER A C 1
ATOM 731 O O . SER A 1 103 ? -4.912 -11.776 -1.038 1.00 94.94 103 SER A O 1
ATOM 733 N N . ILE A 1 104 ? -2.910 -12.306 -1.902 1.00 93.75 104 ILE A N 1
ATOM 734 C CA . ILE A 1 104 ? -2.744 -13.562 -1.159 1.00 93.75 104 ILE A CA 1
ATOM 735 C C . ILE A 1 104 ? -2.390 -13.259 0.304 1.00 93.75 104 ILE A C 1
ATOM 737 O O . ILE A 1 104 ? -2.944 -13.880 1.214 1.00 93.75 104 ILE A O 1
ATOM 741 N N . VAL A 1 105 ? -1.515 -12.278 0.542 1.00 95.19 105 VAL A N 1
ATOM 742 C CA . VAL A 1 105 ? -1.133 -11.837 1.894 1.00 95.19 105 VAL A CA 1
ATOM 743 C C . VAL A 1 105 ? -2.297 -11.148 2.599 1.00 95.19 105 VAL A C 1
ATOM 745 O O . VAL A 1 105 ? -2.525 -11.410 3.782 1.00 95.19 105 VAL A O 1
ATOM 748 N N . ALA A 1 106 ? -3.080 -10.336 1.885 1.00 95.75 106 ALA A N 1
ATOM 749 C CA . ALA A 1 106 ? -4.176 -9.549 2.445 1.00 95.75 106 ALA A CA 1
ATOM 750 C C . ALA A 1 106 ? -5.148 -10.390 3.286 1.00 95.75 106 ALA A C 1
ATOM 752 O O . ALA A 1 106 ? -5.526 -9.986 4.385 1.00 95.75 106 ALA A O 1
ATOM 753 N N . GLN A 1 107 ? -5.482 -11.597 2.821 1.00 93.25 107 GLN A N 1
ATOM 754 C CA . GLN A 1 107 ? -6.385 -12.519 3.522 1.00 93.25 107 GLN A CA 1
ATOM 755 C C . GLN A 1 107 ? -5.866 -12.940 4.903 1.00 93.25 107 GLN A C 1
ATOM 757 O O . GLN A 1 107 ? -6.652 -13.194 5.812 1.00 93.25 107 GLN A O 1
ATOM 762 N N . THR A 1 108 ? -4.546 -12.986 5.088 1.00 94.31 108 THR A N 1
ATOM 763 C CA . THR A 1 108 ? -3.921 -13.332 6.376 1.00 94.31 108 THR A CA 1
ATOM 764 C C . THR A 1 108 ? -3.886 -12.168 7.365 1.00 94.31 108 THR A C 1
ATOM 766 O O . THR A 1 108 ? -3.637 -12.377 8.558 1.00 94.31 108 THR A O 1
ATOM 769 N N . LEU A 1 109 ? -4.114 -10.946 6.880 1.00 95.25 109 LEU A N 1
ATOM 770 C CA . LEU A 1 109 ? -4.093 -9.725 7.679 1.00 95.25 109 LEU A CA 1
ATOM 771 C C . LEU A 1 109 ? -5.485 -9.319 8.156 1.00 95.25 109 LEU A C 1
ATOM 773 O O . LEU A 1 109 ? -5.581 -8.577 9.129 1.00 95.25 109 LEU A O 1
ATOM 777 N N . VAL A 1 110 ? -6.549 -9.814 7.516 1.00 96.00 110 VAL A N 1
ATOM 778 C CA . VAL A 1 110 ? -7.925 -9.444 7.862 1.00 96.00 110 VAL A CA 1
ATOM 779 C C . VAL A 1 110 ? -8.210 -9.674 9.347 1.00 96.00 110 VAL A C 1
ATOM 781 O O . VAL A 1 110 ? -7.979 -10.757 9.885 1.00 96.00 110 VAL A O 1
ATOM 784 N N . GLY A 1 111 ? -8.737 -8.640 10.007 1.00 95.56 111 GLY A N 1
ATOM 785 C CA . GLY A 1 111 ? -9.083 -8.671 11.430 1.00 95.56 111 GLY A CA 1
ATOM 786 C C . GLY A 1 111 ? -7.903 -8.488 12.387 1.00 95.56 111 GLY A C 1
ATOM 787 O O . GLY A 1 111 ? -8.112 -8.537 13.600 1.00 95.56 111 GLY A O 1
ATOM 788 N N . LYS A 1 112 ? -6.680 -8.281 11.882 1.00 95.19 112 LYS A N 1
ATOM 789 C CA . LYS A 1 112 ? -5.527 -7.903 12.706 1.00 95.19 112 LYS A CA 1
ATOM 790 C C . LYS A 1 112 ? -5.484 -6.391 12.913 1.00 95.19 112 LYS A C 1
ATOM 792 O O . LYS A 1 112 ? -5.813 -5.619 12.015 1.00 95.19 112 LYS A O 1
ATOM 797 N N . SER A 1 113 ? -5.045 -5.961 14.090 1.00 94.06 113 SER A N 1
ATOM 798 C CA . SER A 1 113 ? -4.788 -4.545 14.350 1.00 94.06 113 SER A CA 1
ATOM 799 C C . SER A 1 113 ? -3.476 -4.088 13.710 1.00 94.06 113 SER A C 1
ATOM 801 O O . SER A 1 113 ? -2.585 -4.900 13.448 1.00 94.06 113 SER A O 1
ATOM 803 N N . TRP A 1 114 ? -3.325 -2.773 13.524 1.00 94.00 114 TRP A N 1
ATOM 804 C CA . TRP A 1 114 ? -2.063 -2.164 13.095 1.00 94.00 114 TRP A CA 1
ATOM 805 C C . TRP A 1 114 ? -0.868 -2.675 13.910 1.00 94.00 114 TRP A C 1
ATOM 807 O O . TRP A 1 114 ? 0.105 -3.159 13.343 1.00 94.00 114 TRP A O 1
ATOM 817 N N . ASP A 1 115 ? -0.968 -2.653 15.241 1.00 92.69 115 ASP A N 1
ATOM 818 C CA . ASP A 1 115 ? 0.126 -3.067 16.127 1.00 92.69 115 ASP A CA 1
ATOM 819 C C . ASP A 1 115 ? 0.457 -4.564 16.016 1.00 92.69 115 ASP A C 1
ATOM 821 O O . ASP A 1 115 ? 1.599 -4.964 16.220 1.00 92.69 115 ASP A O 1
ATOM 825 N N . GLN A 1 116 ? -0.507 -5.416 15.661 1.00 92.62 116 GLN A N 1
ATOM 826 C CA . GLN A 1 116 ? -0.237 -6.840 15.436 1.00 92.62 116 GLN A CA 1
ATOM 827 C C . GLN A 1 116 ? 0.546 -7.096 14.146 1.00 92.62 116 GLN A C 1
ATOM 829 O O . GLN A 1 116 ? 1.241 -8.107 14.055 1.00 92.62 116 GLN A O 1
ATOM 834 N N . VAL A 1 117 ? 0.408 -6.220 13.148 1.00 92.25 117 VAL A N 1
ATOM 835 C CA . VAL A 1 117 ? 1.045 -6.374 11.833 1.00 92.25 117 VAL A CA 1
ATOM 836 C C . VAL A 1 117 ? 2.349 -5.579 11.746 1.00 92.25 117 VAL A C 1
ATOM 838 O O . VAL A 1 117 ? 3.341 -6.080 11.225 1.00 92.25 117 VAL A O 1
ATOM 841 N N . PHE A 1 118 ? 2.372 -4.363 12.290 1.00 90.62 118 PHE A N 1
ATOM 842 C CA . PHE A 1 118 ? 3.457 -3.394 12.128 1.00 90.62 118 PHE A CA 1
ATOM 843 C C . PHE A 1 118 ? 4.098 -2.940 13.443 1.00 90.62 118 PHE A C 1
ATOM 845 O O . PHE A 1 118 ? 4.903 -2.015 13.404 1.00 90.62 118 PHE A O 1
ATOM 852 N N . GLY A 1 119 ? 3.758 -3.551 14.587 1.00 72.75 119 GLY A N 1
ATOM 853 C CA . GLY A 1 119 ? 4.020 -3.070 15.959 1.00 72.75 119 GLY A CA 1
ATOM 854 C C . GLY A 1 119 ? 5.472 -2.908 16.420 1.00 72.75 119 GLY A C 1
ATOM 855 O O . GLY A 1 119 ? 5.751 -2.956 17.618 1.00 72.75 119 GLY A O 1
ATOM 856 N N . VAL A 1 120 ? 6.417 -2.690 15.514 1.00 70.06 120 VAL A N 1
ATOM 857 C CA . VAL A 1 120 ? 7.732 -2.146 15.840 1.00 70.06 120 VAL A CA 1
ATOM 858 C C . VAL A 1 120 ? 7.526 -0.667 16.165 1.00 70.06 120 VAL A C 1
ATOM 860 O O . VAL A 1 120 ? 7.127 0.122 15.312 1.00 70.06 120 VAL A O 1
ATOM 863 N N . GLY A 1 121 ? 7.754 -0.300 17.428 1.00 65.12 121 GLY A N 1
ATOM 864 C CA . GLY A 1 121 ? 7.229 0.917 18.069 1.00 65.12 121 GLY A CA 1
ATOM 865 C C . GLY A 1 121 ? 7.599 2.285 17.477 1.00 65.12 121 GLY A C 1
ATOM 866 O O . GLY A 1 121 ? 7.245 3.299 18.070 1.00 65.12 121 GLY A O 1
ATOM 867 N N . LEU A 1 122 ? 8.293 2.348 16.340 1.00 77.50 122 LEU A N 1
ATOM 868 C CA . LEU A 1 122 ? 8.545 3.591 15.608 1.00 77.50 122 LEU A CA 1
ATOM 869 C C . LEU A 1 122 ? 7.393 3.979 14.664 1.00 77.50 122 LEU A C 1
ATOM 871 O O . LEU A 1 122 ? 7.285 5.150 14.309 1.00 77.50 122 LEU A O 1
ATOM 875 N N . PHE A 1 123 ? 6.522 3.038 14.283 1.00 91.88 123 PHE A N 1
ATOM 876 C CA . PHE A 1 123 ? 5.473 3.270 13.286 1.00 91.88 123 PHE A CA 1
ATOM 877 C C . PHE A 1 123 ? 4.084 2.939 13.839 1.00 91.88 123 PHE A C 1
ATOM 879 O O . PHE A 1 123 ? 3.529 1.888 13.540 1.00 91.88 123 PHE A O 1
ATOM 886 N N . SER A 1 124 ? 3.497 3.834 14.638 1.00 94.00 124 SER A N 1
ATOM 887 C CA . SER A 1 124 ? 2.068 3.730 14.977 1.00 94.00 124 SER A CA 1
ATOM 888 C C . SER A 1 124 ? 1.187 4.181 13.805 1.00 9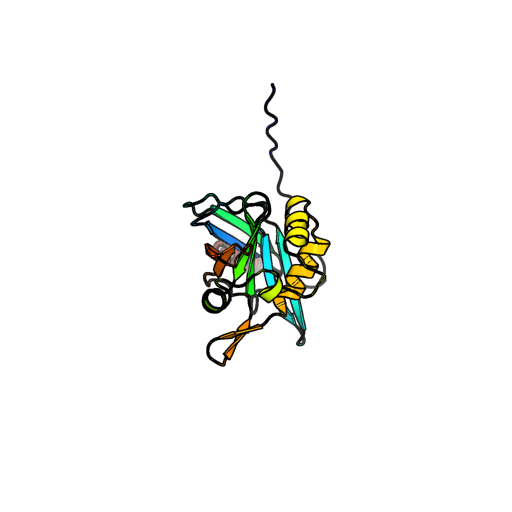4.00 124 SER A C 1
ATOM 890 O O . SER A 1 124 ? 1.594 5.049 13.028 1.00 94.00 124 SER A O 1
ATOM 892 N N . GLU A 1 125 ? -0.049 3.675 13.719 1.00 94.69 125 GLU A N 1
ATOM 893 C CA . GLU A 1 125 ? -1.016 4.078 12.678 1.00 94.69 125 GLU A CA 1
ATOM 894 C C . GLU A 1 125 ? -1.200 5.601 12.648 1.00 94.69 125 GLU A C 1
ATOM 896 O O . GLU A 1 125 ? -1.116 6.230 11.598 1.00 94.69 125 GLU A O 1
ATOM 901 N N . SER A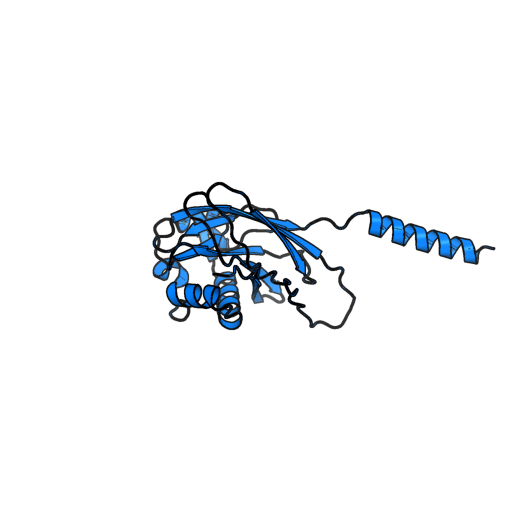 1 126 ? -1.347 6.218 13.823 1.00 94.81 126 SER A N 1
ATOM 902 C CA . SER A 1 126 ? -1.488 7.671 13.970 1.00 94.81 126 SER A CA 1
ATOM 903 C C . SER A 1 126 ? -0.266 8.459 13.487 1.00 94.81 126 SER A C 1
ATOM 905 O O . SER A 1 126 ? -0.408 9.557 12.942 1.00 94.81 126 SER A O 1
ATOM 907 N N . THR A 1 127 ? 0.936 7.908 13.668 1.00 95.12 127 THR A N 1
ATOM 908 C CA . THR A 1 127 ? 2.192 8.525 13.229 1.00 95.12 127 THR A CA 1
ATOM 909 C C . THR A 1 127 ? 2.281 8.501 11.707 1.00 95.12 127 THR A C 1
ATOM 911 O O . THR A 1 127 ? 2.579 9.528 11.098 1.00 95.12 127 THR A O 1
ATOM 914 N N . ILE A 1 128 ? 1.932 7.373 11.081 1.00 95.69 128 ILE A N 1
ATOM 915 C CA . ILE A 1 128 ? 1.873 7.256 9.618 1.00 95.69 128 ILE A CA 1
ATOM 916 C C . ILE A 1 128 ? 0.756 8.122 9.036 1.00 95.69 128 ILE A C 1
ATOM 918 O O . ILE A 1 128 ? 0.992 8.842 8.069 1.00 95.69 128 ILE A O 1
ATOM 922 N N . ARG A 1 129 ? -0.425 8.148 9.662 1.00 95.81 129 ARG A N 1
ATOM 923 C CA . ARG A 1 129 ? -1.525 9.041 9.277 1.00 95.81 129 ARG A CA 1
ATOM 924 C C . ARG A 1 129 ? -1.074 10.498 9.251 1.00 95.81 129 ARG A C 1
ATOM 926 O O . ARG A 1 129 ? -1.243 11.181 8.247 1.00 95.81 129 ARG A O 1
ATOM 933 N N . THR A 1 130 ? -0.444 10.952 10.332 1.00 95.88 130 THR A N 1
ATOM 934 C CA . THR A 1 130 ? 0.084 12.319 10.420 1.00 95.88 130 THR A CA 1
ATOM 935 C C . THR A 1 130 ? 1.132 12.574 9.339 1.00 95.88 130 THR A C 1
ATOM 937 O O . THR A 1 130 ? 1.146 13.646 8.738 1.00 95.88 130 THR A O 1
ATOM 940 N N . ALA A 1 131 ? 1.997 11.596 9.055 1.00 95.00 131 ALA A N 1
ATOM 941 C CA . ALA A 1 131 ? 3.002 11.716 8.007 1.00 95.00 131 ALA A CA 1
ATOM 942 C C . ALA A 1 131 ? 2.388 11.883 6.613 1.00 95.00 131 ALA A C 1
ATOM 944 O O . ALA A 1 131 ? 2.919 12.658 5.822 1.00 95.00 131 ALA A O 1
ATOM 945 N N . LEU A 1 132 ? 1.285 11.188 6.324 1.00 95.31 132 LEU A N 1
ATOM 946 C CA . LEU A 1 132 ? 0.528 11.324 5.078 1.00 95.31 132 LEU A CA 1
ATOM 947 C C . LEU A 1 132 ? -0.160 12.688 4.972 1.00 95.31 132 LEU A C 1
ATOM 949 O O . LEU A 1 132 ? -0.121 13.302 3.918 1.00 95.31 132 LEU A O 1
ATOM 953 N N . ASP A 1 133 ? -0.748 13.191 6.058 1.00 94.75 133 ASP A N 1
ATOM 954 C CA . ASP A 1 133 ? -1.465 14.476 6.043 1.00 94.75 133 ASP A CA 1
ATOM 955 C C . ASP A 1 133 ? -0.538 15.705 6.014 1.00 94.75 133 ASP A C 1
ATOM 957 O O . ASP A 1 133 ? -0.963 16.804 5.653 1.00 94.75 133 ASP A O 1
ATOM 961 N N . THR A 1 134 ? 0.715 15.542 6.443 1.00 94.44 134 THR A N 1
ATOM 962 C CA . THR A 1 134 ? 1.705 16.629 6.549 1.00 94.44 134 THR A CA 1
ATOM 963 C C . THR A 1 134 ? 2.830 16.533 5.523 1.00 94.44 134 THR A C 1
ATOM 965 O O . THR A 1 134 ? 3.796 17.290 5.622 1.00 94.44 134 THR A O 1
ATOM 968 N N . ASP A 1 135 ? 2.727 15.612 4.561 1.00 92.44 135 ASP A N 1
ATOM 969 C CA . ASP A 1 135 ? 3.752 15.357 3.544 1.00 92.44 135 ASP A CA 1
ATOM 970 C C . ASP A 1 135 ? 5.147 15.096 4.152 1.00 92.44 135 ASP A C 1
ATOM 972 O O . ASP A 1 135 ? 6.183 15.508 3.624 1.00 92.44 135 ASP A O 1
ATOM 976 N N . ASN A 1 136 ? 5.206 14.412 5.302 1.00 94.12 136 ASN A N 1
ATOM 977 C CA . ASN A 1 136 ? 6.468 14.052 5.949 1.00 94.12 136 ASN A CA 1
ATOM 978 C C . ASN A 1 136 ? 7.123 12.864 5.228 1.00 94.12 136 ASN A C 1
ATOM 980 O O . ASN A 1 136 ? 7.107 11.725 5.705 1.00 94.12 136 ASN A O 1
ATOM 984 N N . PHE A 1 137 ? 7.727 13.144 4.073 1.00 89.25 137 PHE A N 1
ATOM 985 C CA . PHE A 1 137 ? 8.333 12.137 3.203 1.00 89.25 137 PHE A CA 1
ATOM 986 C C . PHE A 1 137 ? 9.441 11.329 3.877 1.00 89.25 137 PHE A C 1
ATOM 988 O O . PHE A 1 137 ? 9.608 10.161 3.552 1.00 89.25 137 PHE A O 1
ATOM 995 N N . GLY A 1 138 ? 10.177 11.905 4.834 1.00 90.75 138 GLY A N 1
ATOM 996 C CA . GLY A 1 138 ? 11.220 11.173 5.557 1.00 90.75 138 GLY A CA 1
ATOM 997 C C . GLY A 1 138 ? 10.651 10.003 6.362 1.00 90.75 138 GLY A C 1
ATOM 998 O O . GLY A 1 138 ? 11.191 8.900 6.323 1.00 90.75 138 GLY A O 1
ATOM 999 N N . LEU A 1 139 ? 9.524 10.226 7.043 1.00 92.62 139 LEU A N 1
ATOM 1000 C CA . LEU A 1 139 ? 8.845 9.182 7.806 1.00 92.62 139 LEU A CA 1
ATOM 1001 C C . LEU A 1 139 ? 8.111 8.190 6.895 1.00 92.62 139 LEU A C 1
ATOM 1003 O O . LEU A 1 139 ? 8.162 6.989 7.148 1.00 92.62 139 LEU A O 1
ATOM 1007 N N . GLN A 1 140 ? 7.481 8.671 5.818 1.00 92.38 140 GLN A N 1
ATOM 1008 C CA . GLN A 1 140 ? 6.854 7.796 4.822 1.00 92.38 140 GLN A CA 1
ATOM 1009 C C . GLN A 1 140 ? 7.890 6.879 4.147 1.00 92.38 140 GLN A C 1
ATOM 1011 O O . GLN A 1 140 ? 7.634 5.691 3.981 1.00 92.38 140 GLN A O 1
ATOM 1016 N N . PHE A 1 141 ? 9.076 7.400 3.816 1.00 91.38 141 PHE A N 1
ATOM 1017 C CA . PHE A 1 141 ? 10.185 6.625 3.256 1.00 91.38 141 PHE A CA 1
ATOM 1018 C C . PHE A 1 141 ? 10.698 5.574 4.245 1.00 91.38 141 PHE A C 1
ATOM 1020 O O . PHE A 1 141 ? 10.814 4.408 3.886 1.00 91.38 141 PHE A O 1
ATOM 1027 N N . ALA A 1 142 ? 10.943 5.956 5.504 1.00 92.38 142 ALA A N 1
ATOM 1028 C CA . ALA A 1 142 ? 11.373 5.011 6.536 1.00 92.38 142 ALA A CA 1
ATOM 1029 C C . ALA A 1 142 ? 10.345 3.889 6.760 1.00 92.38 142 ALA A C 1
ATOM 1031 O O . ALA A 1 142 ? 10.716 2.738 6.984 1.00 92.38 142 ALA A O 1
ATOM 1032 N N . PHE A 1 143 ? 9.053 4.213 6.673 1.00 94.00 143 PHE A N 1
ATOM 1033 C CA . PHE A 1 143 ? 7.991 3.220 6.751 1.00 94.00 143 PHE A CA 1
ATOM 1034 C C . PHE A 1 143 ? 7.949 2.315 5.512 1.00 94.00 143 PHE A C 1
ATOM 1036 O O . PHE A 1 143 ? 7.824 1.105 5.662 1.00 94.00 143 PHE A O 1
ATOM 1043 N N . ALA A 1 144 ? 8.108 2.868 4.305 1.00 92.69 144 ALA A N 1
ATOM 1044 C CA . ALA A 1 144 ? 8.176 2.094 3.064 1.00 92.69 144 ALA A CA 1
ATOM 1045 C C . ALA A 1 144 ? 9.344 1.096 3.065 1.00 92.69 144 ALA A C 1
ATOM 1047 O O . ALA A 1 144 ? 9.169 -0.049 2.646 1.00 92.69 144 ALA A O 1
ATOM 1048 N N . ASP A 1 145 ? 10.508 1.523 3.562 1.00 91.50 145 ASP A N 1
ATOM 1049 C CA . ASP A 1 145 ? 11.698 0.686 3.735 1.00 91.50 145 ASP A CA 1
ATOM 1050 C C . ASP A 1 145 ? 11.453 -0.433 4.749 1.00 91.50 145 ASP A C 1
ATOM 1052 O O . ASP A 1 145 ? 11.691 -1.601 4.456 1.00 91.50 145 ASP A O 1
ATOM 1056 N N . TYR A 1 146 ? 10.853 -0.108 5.898 1.00 92.94 146 TYR A N 1
ATOM 1057 C CA . TYR A 1 146 ? 10.432 -1.109 6.876 1.00 92.94 146 TYR A CA 1
ATOM 1058 C C . TYR A 1 146 ? 9.463 -2.143 6.277 1.00 92.94 146 TYR A C 1
ATOM 1060 O O . TYR A 1 146 ? 9.710 -3.345 6.387 1.00 92.94 146 TYR A O 1
ATOM 1068 N N . LEU A 1 147 ? 8.398 -1.700 5.603 1.00 93.31 147 LEU A N 1
ATOM 1069 C CA . LEU A 1 147 ? 7.410 -2.581 4.971 1.00 93.31 147 LEU A CA 1
ATOM 1070 C C . LEU A 1 147 ? 8.031 -3.512 3.925 1.00 93.31 147 LEU A C 1
ATOM 1072 O O . LEU A 1 147 ? 7.633 -4.671 3.839 1.00 93.31 147 LEU A O 1
ATOM 1076 N N . ALA A 1 148 ? 9.027 -3.035 3.176 1.00 91.44 148 ALA A N 1
ATOM 1077 C CA . ALA A 1 148 ? 9.729 -3.826 2.170 1.00 91.44 148 ALA A CA 1
ATOM 1078 C C . ALA A 1 148 ? 10.512 -5.013 2.764 1.00 91.44 148 ALA A C 1
ATOM 1080 O O . ALA A 1 148 ? 10.854 -5.947 2.043 1.00 91.44 148 ALA A O 1
ATOM 1081 N N . THR A 1 149 ? 10.796 -4.996 4.070 1.00 90.44 149 THR A N 1
ATOM 1082 C CA . THR A 1 149 ? 11.468 -6.102 4.776 1.00 90.44 149 THR A CA 1
ATOM 1083 C C . THR A 1 149 ? 10.503 -7.120 5.381 1.00 90.44 149 THR A C 1
ATOM 1085 O O . THR A 1 149 ? 10.939 -8.155 5.892 1.00 90.44 149 THR A O 1
ATOM 1088 N N . LEU A 1 150 ? 9.198 -6.839 5.354 1.00 91.31 150 LEU A N 1
ATOM 1089 C CA . LEU A 1 150 ? 8.200 -7.706 5.961 1.00 91.31 150 LEU A CA 1
ATOM 1090 C C . LEU A 1 150 ? 7.836 -8.862 5.040 1.00 91.31 150 LEU A C 1
ATOM 1092 O O . LEU A 1 150 ? 7.492 -8.678 3.873 1.00 91.31 150 LEU A O 1
ATOM 1096 N N . SER A 1 151 ? 7.823 -10.051 5.631 1.00 91.31 151 SER A N 1
ATOM 1097 C CA . SER A 1 151 ? 7.307 -11.258 5.006 1.00 91.31 151 SER A CA 1
ATOM 1098 C C . SER A 1 151 ? 6.298 -11.944 5.919 1.00 91.31 151 SER A C 1
ATOM 1100 O O . SER A 1 151 ? 6.364 -11.858 7.149 1.00 91.31 151 SER A O 1
ATOM 1102 N N . PHE A 1 152 ? 5.334 -12.606 5.295 1.00 92.00 152 PHE A N 1
ATOM 1103 C CA . PHE A 1 152 ? 4.211 -13.265 5.936 1.00 92.00 152 PHE A CA 1
ATOM 1104 C C . PHE A 1 152 ? 4.188 -14.732 5.532 1.00 92.00 152 PHE A C 1
ATOM 1106 O O . PHE A 1 152 ? 4.386 -15.071 4.367 1.00 92.00 152 PHE A O 1
ATOM 1113 N N . ASP A 1 153 ? 3.924 -15.607 6.499 1.00 92.12 153 ASP A N 1
ATOM 1114 C CA . ASP A 1 153 ? 3.675 -17.014 6.209 1.00 92.12 153 ASP A CA 1
ATOM 1115 C C . ASP A 1 153 ? 2.257 -17.180 5.654 1.00 92.12 153 ASP A C 1
ATOM 1117 O O . ASP A 1 153 ? 1.265 -16.928 6.345 1.00 92.12 153 ASP A O 1
ATOM 1121 N N . VAL A 1 154 ? 2.165 -17.617 4.399 1.00 92.06 154 VAL A N 1
ATOM 1122 C CA . VAL A 1 154 ? 0.909 -17.971 3.749 1.00 92.06 154 VAL A CA 1
ATOM 1123 C C . VAL A 1 154 ? 0.967 -19.429 3.320 1.00 92.06 154 VAL A C 1
ATOM 1125 O O . VAL A 1 154 ? 1.658 -19.792 2.368 1.00 92.06 154 VAL A O 1
ATOM 1128 N N . ASN A 1 155 ? 0.202 -20.276 4.012 1.00 89.94 155 ASN A N 1
ATOM 1129 C CA . ASN A 1 155 ? 0.123 -21.719 3.758 1.00 89.94 155 ASN A CA 1
ATOM 1130 C C . ASN A 1 155 ? 1.492 -22.433 3.792 1.00 89.94 155 ASN A C 1
ATOM 1132 O O . ASN A 1 155 ? 1.738 -23.341 2.998 1.00 89.94 155 ASN A O 1
ATOM 1136 N N . GLY A 1 156 ? 2.386 -22.035 4.703 1.00 88.88 156 GLY A N 1
ATOM 1137 C CA . GLY A 1 156 ? 3.714 -22.633 4.857 1.00 88.88 156 GLY A CA 1
ATOM 1138 C C . GLY A 1 156 ? 4.758 -22.091 3.878 1.00 88.88 156 GLY A C 1
ATOM 1139 O O . GLY A 1 156 ? 5.797 -22.722 3.688 1.00 88.88 156 GLY A O 1
ATOM 1140 N N . SER A 1 157 ? 4.480 -20.967 3.215 1.00 91.25 157 SER A N 1
ATOM 1141 C CA . SER A 1 157 ? 5.398 -20.279 2.305 1.00 91.25 157 SER A CA 1
ATOM 1142 C C . SER A 1 157 ? 5.544 -18.818 2.709 1.00 91.25 157 SER A C 1
ATOM 1144 O O . SER A 1 157 ? 4.548 -18.122 2.887 1.00 91.25 157 SER A O 1
ATOM 1146 N N . SER A 1 158 ? 6.789 -18.344 2.794 1.00 92.25 158 SER A N 1
ATOM 1147 C CA . SER A 1 158 ? 7.078 -16.927 3.021 1.00 92.25 158 SER A CA 1
ATOM 1148 C C . SER A 1 158 ? 6.705 -16.106 1.785 1.00 92.25 158 SER A C 1
ATOM 1150 O O . SER A 1 158 ? 7.095 -16.459 0.669 1.00 92.25 158 SER A O 1
ATOM 1152 N N . ARG A 1 159 ? 5.939 -15.035 1.979 1.00 91.75 159 ARG A N 1
ATOM 1153 C CA . ARG A 1 159 ? 5.471 -14.104 0.945 1.00 91.75 159 ARG A CA 1
ATOM 1154 C C . ARG A 1 159 ? 5.756 -12.676 1.387 1.00 91.75 159 ARG A C 1
ATOM 1156 O O . ARG A 1 159 ? 5.462 -12.330 2.529 1.00 91.75 159 ARG A O 1
ATOM 1163 N N . ASP A 1 160 ? 6.285 -11.857 0.491 1.00 92.19 160 ASP A N 1
ATOM 1164 C CA . ASP A 1 160 ? 6.493 -10.434 0.764 1.00 92.19 160 ASP A CA 1
ATOM 1165 C C . ASP A 1 160 ? 5.154 -9.690 0.820 1.00 92.19 160 ASP A C 1
ATOM 1167 O O . ASP A 1 160 ? 4.160 -10.124 0.236 1.00 92.19 160 ASP A O 1
ATOM 1171 N N . LEU A 1 161 ? 5.118 -8.561 1.529 1.00 92.81 161 LEU A N 1
ATOM 1172 C CA . LEU A 1 161 ? 3.914 -7.730 1.635 1.00 92.81 161 LEU A CA 1
ATOM 1173 C C . LEU A 1 161 ? 3.514 -7.088 0.293 1.00 92.81 161 LEU A C 1
ATOM 1175 O O . LEU A 1 161 ? 2.327 -6.880 0.034 1.00 92.81 161 LEU A O 1
ATOM 1179 N N . TYR A 1 162 ? 4.499 -6.754 -0.540 1.00 94.19 162 TYR A N 1
ATOM 1180 C CA . TYR A 1 162 ? 4.298 -6.110 -1.836 1.00 94.19 162 TYR A CA 1
ATOM 1181 C C . TYR A 1 162 ? 4.032 -7.126 -2.949 1.00 94.19 162 TYR A C 1
ATOM 1183 O O . TYR A 1 162 ? 4.560 -8.236 -2.940 1.00 94.19 162 TYR A O 1
ATOM 1191 N N . ALA A 1 163 ? 3.223 -6.719 -3.926 1.00 93.12 163 ALA A N 1
ATOM 1192 C CA . ALA A 1 163 ? 2.919 -7.511 -5.110 1.00 93.12 163 ALA A CA 1
ATOM 1193 C C . ALA A 1 163 ? 3.893 -7.206 -6.252 1.00 93.12 163 ALA A C 1
ATOM 1195 O O . ALA A 1 163 ? 4.501 -6.138 -6.314 1.00 93.12 163 ALA A O 1
ATOM 1196 N N . GLU A 1 164 ? 4.008 -8.126 -7.203 1.00 92.12 164 GLU A N 1
ATOM 1197 C CA . GLU A 1 164 ? 4.712 -7.867 -8.459 1.00 92.12 164 GLU A CA 1
ATOM 1198 C C . GLU A 1 164 ? 3.962 -6.819 -9.297 1.00 92.12 164 GLU A C 1
ATOM 1200 O O . GLU A 1 164 ? 2.729 -6.796 -9.328 1.00 92.12 164 GLU A O 1
ATOM 1205 N N . LEU A 1 165 ? 4.699 -5.967 -10.015 1.00 90.50 165 LEU A N 1
ATOM 1206 C CA . LEU A 1 165 ? 4.111 -5.019 -10.967 1.00 90.50 165 LEU A CA 1
ATOM 1207 C C . LEU A 1 165 ? 3.175 -5.709 -11.972 1.00 90.50 165 LEU A C 1
ATOM 1209 O O . LEU A 1 165 ? 3.470 -6.790 -12.477 1.00 90.50 165 LEU A O 1
ATOM 1213 N N . GLY A 1 166 ? 2.050 -5.061 -12.279 1.00 88.94 166 GLY A N 1
ATOM 1214 C CA . GLY A 1 166 ? 0.992 -5.610 -13.133 1.00 88.94 166 GLY A CA 1
ATOM 1215 C C . GLY A 1 166 ? 0.051 -6.608 -12.448 1.00 88.94 166 GLY A C 1
ATOM 1216 O O . GLY A 1 166 ? -0.933 -7.014 -13.060 1.00 88.94 166 GLY A O 1
ATOM 1217 N N . SER A 1 167 ? 0.310 -6.997 -11.196 1.00 92.94 167 SER A N 1
ATOM 1218 C CA . SER A 1 167 ? -0.648 -7.754 -10.375 1.00 92.94 167 SER A CA 1
ATOM 1219 C C . SER A 1 167 ? -1.548 -6.809 -9.585 1.00 92.94 167 SER A C 1
ATOM 1221 O O . SER A 1 167 ? -1.115 -5.711 -9.258 1.00 92.94 167 SER A O 1
ATOM 1223 N N . ASP A 1 168 ? -2.758 -7.233 -9.215 1.00 94.69 168 ASP A N 1
ATOM 1224 C CA . ASP A 1 168 ? -3.641 -6.450 -8.339 1.00 94.69 168 ASP A CA 1
ATOM 1225 C C . ASP A 1 168 ? -3.250 -6.587 -6.857 1.00 94.69 168 ASP A C 1
ATOM 1227 O O . ASP A 1 168 ? -3.100 -7.697 -6.326 1.00 94.69 168 ASP A O 1
ATOM 1231 N N . VAL A 1 169 ? -3.185 -5.455 -6.153 1.00 97.38 169 VAL A N 1
ATOM 1232 C CA . VAL A 1 169 ? -3.121 -5.407 -4.687 1.00 97.38 169 VAL A CA 1
ATOM 1233 C C . VAL A 1 169 ? -4.509 -5.218 -4.087 1.00 97.38 169 VAL A C 1
ATOM 1235 O O . VAL A 1 169 ? -5.385 -4.561 -4.653 1.00 97.38 169 VAL A O 1
ATOM 1238 N N . THR A 1 170 ? -4.701 -5.756 -2.889 1.00 98.12 170 THR A N 1
ATOM 1239 C CA . THR A 1 170 ? -5.912 -5.562 -2.091 1.00 98.12 170 THR A CA 1
ATOM 1240 C C . THR A 1 170 ? -5.689 -4.437 -1.086 1.00 98.12 170 THR A C 1
ATOM 1242 O O . THR A 1 170 ? -4.713 -4.455 -0.337 1.00 98.12 170 THR A O 1
ATOM 1245 N N . LEU A 1 171 ? -6.607 -3.469 -1.044 1.00 97.81 171 LEU A N 1
ATOM 1246 C CA . LEU A 1 171 ? -6.577 -2.369 -0.080 1.00 97.81 171 LEU A CA 1
ATOM 1247 C C . LEU A 1 171 ? -7.128 -2.834 1.271 1.00 97.81 171 LEU A C 1
ATOM 1249 O O . LEU A 1 171 ? -8.223 -3.397 1.341 1.00 97.81 171 LEU A O 1
ATOM 1253 N N . LEU A 1 172 ? -6.393 -2.557 2.343 1.00 97.62 172 LEU A N 1
ATOM 1254 C CA . LEU A 1 172 ? -6.779 -2.843 3.720 1.00 97.62 172 LEU A CA 1
ATOM 1255 C C . LEU A 1 172 ? -6.814 -1.559 4.546 1.00 97.62 172 LEU A C 1
ATOM 1257 O O . LEU A 1 172 ? -5.806 -0.871 4.672 1.00 97.62 172 LEU A O 1
ATOM 1261 N N . ASN A 1 173 ? -7.953 -1.296 5.178 1.00 96.62 173 ASN A N 1
ATOM 1262 C CA . ASN A 1 173 ? -8.154 -0.239 6.163 1.00 96.62 173 ASN A CA 1
ATOM 1263 C C . ASN A 1 173 ? -7.776 -0.750 7.560 1.00 96.62 173 ASN A C 1
ATOM 1265 O O . ASN A 1 173 ? -8.483 -1.599 8.118 1.00 96.62 173 ASN A O 1
ATOM 1269 N N . PHE A 1 17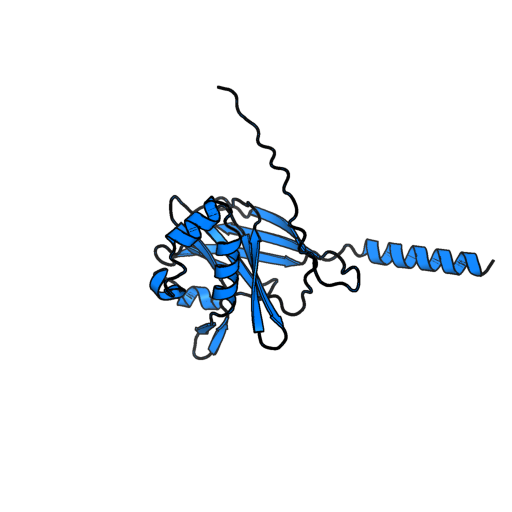4 ? -6.677 -0.256 8.132 1.00 91.69 174 PHE A N 1
ATOM 1270 C CA . PHE A 1 174 ? -6.007 -0.927 9.250 1.00 91.69 174 PHE A CA 1
ATOM 1271 C C . PHE A 1 174 ? -6.552 -0.700 10.657 1.00 91.69 174 PHE A C 1
ATOM 1273 O O . PHE A 1 174 ? -6.174 -1.474 11.537 1.00 91.69 174 PHE A O 1
ATOM 1280 N N . SER A 1 175 ? -7.511 0.204 10.882 1.00 86.06 175 SER A N 1
ATOM 1281 C CA . SER A 1 175 ? -8.150 0.291 12.207 1.00 86.06 175 SER A CA 1
ATOM 1282 C C . SER A 1 175 ? -8.752 -1.055 12.661 1.00 86.06 175 SER A C 1
ATOM 1284 O O . SER A 1 175 ? -8.981 -1.249 13.852 1.00 86.06 175 SER A O 1
ATOM 1286 N N . ASN A 1 176 ? -8.980 -1.996 11.728 1.00 83.56 176 ASN A N 1
ATOM 1287 C CA . ASN A 1 176 ? -9.153 -3.424 12.026 1.00 83.56 176 ASN A CA 1
ATOM 1288 C C . ASN A 1 176 ? -8.773 -4.361 10.847 1.00 83.56 176 ASN A C 1
ATOM 1290 O O . ASN A 1 176 ? -9.365 -5.429 10.682 1.00 83.56 176 ASN A O 1
ATOM 1294 N N . ALA A 1 177 ? -7.865 -3.914 9.970 1.00 91.06 177 ALA A N 1
ATOM 1295 C CA . ALA A 1 177 ? -7.504 -4.554 8.693 1.00 91.06 177 ALA A CA 1
ATOM 1296 C C . ALA A 1 177 ? -8.717 -5.067 7.886 1.00 91.06 177 ALA A C 1
ATOM 1298 O O . ALA A 1 177 ? -8.816 -6.237 7.522 1.00 91.06 177 ALA A O 1
ATOM 1299 N N . SER A 1 178 ? -9.682 -4.187 7.625 1.00 96.56 178 SER A N 1
ATOM 1300 C CA . SER A 1 178 ? -10.858 -4.509 6.805 1.00 96.56 178 SER A CA 1
ATOM 1301 C C . SER A 1 178 ? -10.588 -4.270 5.319 1.00 96.56 178 SER A C 1
ATOM 1303 O O . SER A 1 178 ? -9.887 -3.326 4.962 1.00 96.56 178 SER A O 1
ATOM 1305 N N . LEU A 1 179 ? -11.146 -5.111 4.446 1.00 96.88 179 LEU A N 1
ATOM 1306 C CA . LEU A 1 179 ? -11.000 -4.968 2.994 1.00 96.88 179 LEU A CA 1
ATOM 1307 C C . LEU A 1 179 ? -11.650 -3.670 2.498 1.00 96.88 179 LEU A C 1
ATOM 1309 O O . LEU A 1 179 ? -12.800 -3.384 2.831 1.00 96.88 179 LEU A O 1
ATOM 1313 N N . ASN A 1 180 ? -10.947 -2.931 1.645 1.00 96.44 180 ASN A N 1
ATOM 1314 C CA . ASN A 1 180 ? -11.408 -1.666 1.083 1.00 96.44 180 ASN A CA 1
ATOM 1315 C C . ASN A 1 180 ? -11.211 -1.568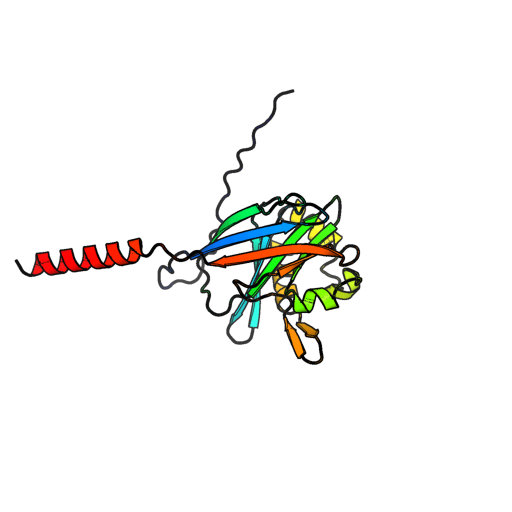 -0.440 1.00 96.44 180 ASN A C 1
ATOM 1317 O O . ASN A 1 180 ? -11.079 -0.475 -0.971 1.00 96.44 180 ASN A O 1
ATOM 1321 N N . GLY A 1 181 ? -11.212 -2.688 -1.162 1.00 97.19 181 GLY A N 1
ATOM 1322 C CA . GLY A 1 181 ? -11.135 -2.705 -2.627 1.00 97.19 181 GLY A CA 1
ATOM 1323 C C . GLY A 1 181 ? -9.756 -3.097 -3.140 1.00 97.19 181 GLY A C 1
ATOM 1324 O O . GLY A 1 181 ? -9.070 -3.900 -2.506 1.00 97.19 181 GLY A O 1
ATOM 1325 N N . SER A 1 182 ? -9.362 -2.558 -4.291 1.00 97.88 182 SER A N 1
ATOM 1326 C CA . SER A 1 182 ? -8.121 -2.942 -4.969 1.00 97.88 182 SER A CA 1
ATOM 1327 C C . SER A 1 182 ? -7.378 -1.757 -5.571 1.00 97.88 182 SER A C 1
ATOM 1329 O O . SER A 1 182 ? -7.923 -0.660 -5.731 1.00 97.88 182 SER A O 1
ATOM 1331 N N . ALA A 1 183 ? -6.117 -1.991 -5.912 1.00 97.69 183 ALA A N 1
ATOM 1332 C CA . ALA A 1 183 ? -5.331 -1.101 -6.743 1.00 97.69 183 ALA A CA 1
ATOM 1333 C C . ALA A 1 183 ? -4.415 -1.900 -7.676 1.00 97.69 183 ALA A C 1
ATOM 1335 O O . ALA A 1 183 ? -4.110 -3.059 -7.403 1.00 97.69 183 ALA A O 1
ATOM 1336 N N . SER A 1 184 ? -3.975 -1.262 -8.754 1.00 96.56 184 SER A N 1
ATOM 1337 C CA . SER A 1 184 ? -3.005 -1.811 -9.693 1.00 96.56 184 SER A CA 1
ATOM 1338 C C . SER A 1 184 ? -1.966 -0.763 -10.078 1.00 96.56 184 SER A C 1
ATOM 1340 O O . SER A 1 184 ? -2.249 0.440 -10.097 1.00 96.56 184 SER A O 1
ATOM 1342 N N . VAL A 1 185 ? -0.750 -1.221 -10.369 1.00 94.00 185 VAL A N 1
ATOM 1343 C CA . VAL A 1 185 ? 0.316 -0.401 -10.950 1.00 94.00 185 VAL A CA 1
ATOM 1344 C C . VAL A 1 185 ? 0.855 -1.112 -12.179 1.00 94.00 185 VAL A C 1
ATOM 1346 O O . VAL A 1 185 ? 1.360 -2.233 -12.089 1.00 94.00 185 VAL A O 1
ATOM 1349 N N . GLU A 1 186 ? 0.763 -0.446 -13.323 1.00 91.88 186 GLU A N 1
ATOM 1350 C CA . GLU A 1 186 ? 1.177 -0.976 -14.618 1.00 91.88 186 GLU A CA 1
ATOM 1351 C C . GLU A 1 186 ? 2.209 -0.056 -15.264 1.00 91.88 186 GLU A C 1
ATOM 1353 O O . GLU A 1 186 ? 2.084 1.168 -15.236 1.00 91.88 186 GLU A O 1
ATOM 1358 N N . ALA A 1 187 ? 3.246 -0.642 -15.861 1.00 87.50 187 ALA A N 1
ATOM 1359 C CA . ALA A 1 187 ? 4.182 0.115 -16.679 1.00 87.50 187 ALA A CA 1
ATOM 1360 C C . ALA A 1 187 ? 3.508 0.481 -18.006 1.00 87.50 187 ALA A C 1
ATOM 1362 O O . ALA A 1 187 ? 3.056 -0.398 -18.741 1.00 87.50 187 ALA A O 1
ATOM 1363 N N . VAL A 1 188 ? 3.488 1.768 -18.339 1.00 86.81 188 VAL A N 1
ATOM 1364 C CA . VAL A 1 188 ? 3.011 2.264 -19.629 1.00 86.81 188 VAL A CA 1
ATOM 1365 C C . VAL A 1 188 ? 4.084 1.964 -20.675 1.00 86.81 188 VAL A C 1
ATOM 1367 O O . VAL A 1 188 ? 5.191 2.507 -20.579 1.00 86.81 188 VAL A O 1
ATOM 1370 N N . PRO A 1 189 ? 3.802 1.122 -21.688 1.00 77.38 189 PRO A N 1
ATOM 1371 C CA . PRO A 1 189 ? 4.771 0.846 -22.737 1.00 77.38 189 PRO A CA 1
ATOM 1372 C C . PRO A 1 189 ? 5.154 2.141 -23.455 1.00 77.38 189 PRO A C 1
ATOM 1374 O O . PRO A 1 189 ? 4.281 2.915 -23.857 1.00 77.38 189 PRO A O 1
ATOM 1377 N N . GLU A 1 190 ? 6.454 2.371 -23.660 1.00 68.88 190 GLU A N 1
ATOM 1378 C CA . GLU A 1 190 ? 6.890 3.502 -24.477 1.00 68.88 190 GLU A CA 1
ATOM 1379 C C . GLU A 1 190 ? 6.249 3.406 -25.872 1.00 68.88 190 GLU A C 1
ATOM 1381 O O . GLU A 1 190 ? 6.255 2.329 -26.485 1.00 68.88 190 GLU A O 1
ATOM 1386 N N . PRO A 1 191 ? 5.704 4.509 -26.420 1.00 59.56 191 PRO A N 1
ATOM 1387 C CA . PRO A 1 191 ? 5.145 4.488 -27.759 1.00 59.56 191 PRO A CA 1
ATOM 1388 C C . PRO A 1 191 ? 6.213 4.022 -28.754 1.00 59.56 191 PRO A C 1
ATOM 1390 O O . PRO A 1 191 ? 7.233 4.688 -28.949 1.00 59.56 191 PRO A O 1
ATOM 1393 N N . ALA A 1 192 ? 5.963 2.900 -29.438 1.00 55.56 192 ALA A N 1
ATOM 1394 C CA . ALA A 1 192 ? 6.867 2.325 -30.443 1.00 55.56 192 ALA A CA 1
ATOM 1395 C C . ALA A 1 192 ? 7.279 3.328 -31.548 1.00 55.56 192 ALA A C 1
ATOM 1397 O O . ALA A 1 192 ? 8.281 3.143 -32.241 1.00 55.56 192 ALA A O 1
ATOM 1398 N N . THR A 1 193 ? 6.539 4.429 -31.692 1.00 52.19 193 THR A N 1
ATOM 1399 C CA . THR A 1 193 ? 6.862 5.589 -32.527 1.00 52.19 193 THR A CA 1
ATOM 1400 C C . THR A 1 193 ? 8.212 6.239 -32.206 1.00 52.19 193 THR A C 1
ATOM 1402 O O . THR A 1 193 ? 8.869 6.700 -33.139 1.00 52.19 193 THR A O 1
ATOM 1405 N N . MET A 1 194 ? 8.687 6.234 -30.955 1.00 52.81 194 MET A N 1
ATOM 1406 C CA . MET A 1 194 ? 10.027 6.742 -30.598 1.00 52.81 194 MET A CA 1
ATOM 1407 C C . MET A 1 194 ? 11.143 5.887 -31.218 1.00 52.81 194 MET A C 1
ATOM 1409 O O . MET A 1 194 ? 12.103 6.411 -31.788 1.00 52.81 194 MET A O 1
ATOM 1413 N N . LEU A 1 195 ? 10.967 4.565 -31.207 1.00 51.53 195 LEU A N 1
ATOM 1414 C CA . LEU A 1 195 ? 11.893 3.601 -31.805 1.00 51.53 195 LEU A CA 1
ATOM 1415 C C . LEU A 1 195 ? 11.912 3.715 -33.340 1.00 51.53 195 LEU A C 1
ATOM 1417 O O . LEU A 1 195 ? 12.979 3.728 -33.959 1.00 51.53 195 LEU A O 1
ATOM 1421 N N . VAL A 1 196 ? 10.740 3.902 -33.957 1.00 57.00 196 VAL A N 1
ATOM 1422 C CA . VAL A 1 196 ? 10.607 4.109 -35.411 1.00 57.00 196 VAL A CA 1
ATOM 1423 C C . VAL A 1 196 ? 11.225 5.440 -35.859 1.00 57.00 196 VAL A C 1
ATOM 1425 O O . VAL A 1 196 ? 11.888 5.483 -36.898 1.00 57.00 196 VAL A O 1
ATOM 1428 N N . LEU A 1 197 ? 11.079 6.519 -35.083 1.00 56.38 197 LEU A N 1
ATOM 1429 C CA . LEU A 1 197 ? 11.704 7.814 -35.382 1.00 56.38 197 LEU A CA 1
ATOM 1430 C C . LEU A 1 197 ? 13.233 7.764 -35.248 1.00 56.38 197 LEU A C 1
ATOM 1432 O O . LEU A 1 197 ? 13.936 8.292 -36.114 1.00 56.38 197 LEU A O 1
ATOM 1436 N N . GLY A 1 198 ? 13.755 7.075 -34.229 1.00 54.28 198 GLY A N 1
ATOM 1437 C CA . GLY A 1 198 ? 15.193 6.845 -34.069 1.00 54.28 198 GLY A CA 1
ATOM 1438 C C . GLY A 1 198 ? 15.789 6.061 -35.241 1.00 54.28 198 GLY A C 1
ATOM 1439 O O . GLY A 1 198 ? 16.779 6.485 -35.845 1.00 54.28 198 GLY A O 1
ATOM 1440 N N . MET A 1 199 ? 15.140 4.967 -35.649 1.00 57.19 199 MET A N 1
ATOM 1441 C CA . MET A 1 199 ? 15.565 4.189 -36.818 1.00 57.19 199 MET A CA 1
ATOM 1442 C C . MET A 1 199 ? 15.434 4.979 -38.127 1.00 57.19 199 MET A C 1
ATOM 1444 O O . MET A 1 199 ? 16.318 4.901 -38.984 1.00 57.19 199 MET A O 1
ATOM 1448 N N . GLY A 1 200 ? 14.382 5.789 -38.275 1.00 55.97 200 GLY A N 1
ATOM 1449 C CA . GLY A 1 200 ? 14.183 6.669 -39.428 1.00 55.97 200 GLY A CA 1
ATOM 1450 C C . GLY A 1 200 ? 15.280 7.729 -39.567 1.00 55.97 200 GLY A C 1
ATOM 1451 O O . GLY A 1 200 ? 15.790 7.952 -40.669 1.00 55.97 200 GLY A O 1
ATOM 1452 N N . ALA A 1 201 ? 15.710 8.335 -38.458 1.00 56.47 201 ALA A N 1
ATOM 1453 C CA . ALA A 1 201 ? 16.797 9.313 -38.437 1.00 56.47 201 ALA A CA 1
ATOM 1454 C C . ALA A 1 201 ? 18.162 8.679 -38.763 1.00 56.47 201 ALA A C 1
ATOM 1456 O O . ALA A 1 201 ? 18.928 9.234 -39.557 1.00 56.47 201 ALA A O 1
ATOM 1457 N N . VAL A 1 202 ? 18.449 7.487 -38.228 1.00 57.62 202 VAL A N 1
ATOM 1458 C CA . VAL A 1 202 ? 19.678 6.734 -38.536 1.00 57.62 202 VAL A CA 1
ATOM 1459 C C . VAL A 1 202 ? 19.706 6.306 -40.007 1.00 57.62 202 VAL A C 1
ATOM 1461 O O . VAL A 1 202 ? 20.714 6.508 -40.691 1.00 57.62 202 VAL A O 1
ATOM 1464 N N . ALA A 1 203 ? 18.591 5.804 -40.543 1.00 54.75 203 ALA A N 1
ATOM 1465 C CA . ALA A 1 203 ? 18.473 5.457 -41.958 1.00 54.75 203 ALA A CA 1
ATOM 1466 C C . ALA A 1 203 ? 18.670 6.683 -42.874 1.00 54.75 203 ALA A C 1
ATOM 1468 O O . ALA A 1 203 ? 19.369 6.597 -43.890 1.00 54.75 203 ALA A O 1
ATOM 1469 N N . ALA A 1 204 ? 18.125 7.847 -42.503 1.00 57.03 204 ALA A N 1
ATOM 1470 C CA . ALA A 1 204 ? 18.324 9.100 -43.233 1.00 57.03 204 ALA A CA 1
ATOM 1471 C C . ALA A 1 204 ? 19.784 9.598 -43.180 1.00 57.03 204 ALA A C 1
ATOM 1473 O O . ALA A 1 204 ? 20.310 10.073 -44.192 1.00 57.03 204 ALA A O 1
ATOM 1474 N N . ALA A 1 205 ? 20.467 9.445 -42.042 1.00 57.91 205 ALA A N 1
ATOM 1475 C CA . ALA A 1 205 ? 21.874 9.815 -41.878 1.00 57.91 205 ALA A CA 1
ATOM 1476 C C . ALA A 1 205 ? 22.822 8.909 -42.687 1.00 57.91 205 ALA A C 1
ATOM 1478 O O . ALA A 1 205 ? 23.733 9.407 -43.353 1.00 57.91 205 ALA A O 1
ATOM 1479 N N . ILE A 1 206 ? 22.576 7.593 -42.709 1.00 64.62 206 ILE A N 1
ATOM 1480 C CA . ILE A 1 206 ? 23.342 6.635 -43.527 1.00 64.62 206 ILE A CA 1
ATOM 1481 C C . ILE A 1 206 ? 23.158 6.931 -45.022 1.00 64.62 206 ILE A C 1
ATOM 1483 O O . ILE A 1 206 ? 24.118 6.872 -45.792 1.00 64.62 206 ILE A O 1
ATOM 1487 N N . ARG A 1 207 ? 21.946 7.312 -45.447 1.00 63.72 207 ARG A N 1
ATOM 1488 C CA . ARG A 1 207 ? 21.654 7.644 -46.850 1.00 63.72 207 ARG A CA 1
ATOM 1489 C C . ARG A 1 207 ? 22.325 8.941 -47.317 1.00 63.72 207 ARG A C 1
ATOM 1491 O O . ARG A 1 207 ? 22.678 9.032 -48.488 1.00 63.72 207 ARG A O 1
ATOM 1498 N N . ARG A 1 208 ? 22.543 9.916 -46.425 1.00 59.09 208 ARG A N 1
ATOM 1499 C CA . ARG A 1 208 ? 23.289 11.153 -46.737 1.00 59.09 208 ARG A CA 1
ATOM 1500 C C . ARG A 1 208 ? 24.798 10.942 -46.884 1.00 59.09 208 ARG A C 1
ATOM 1502 O O . ARG A 1 208 ? 25.405 11.683 -47.636 1.00 59.09 208 ARG A O 1
ATOM 1509 N N . LYS A 1 209 ? 25.391 9.938 -46.226 1.00 54.22 209 LYS A N 1
ATOM 1510 C CA . LYS A 1 209 ? 26.828 9.612 -46.361 1.00 54.22 209 LYS A CA 1
ATOM 1511 C C . LYS A 1 209 ? 27.183 8.789 -47.609 1.00 54.22 209 LYS A C 1
ATOM 1513 O O . LYS A 1 209 ? 28.359 8.560 -47.860 1.00 54.22 209 LYS A O 1
ATOM 1518 N N . ARG A 1 210 ? 26.186 8.291 -48.351 1.00 55.94 210 ARG A N 1
ATOM 1519 C CA . ARG A 1 210 ? 26.367 7.490 -49.581 1.00 55.94 210 ARG A CA 1
ATOM 1520 C C . ARG A 1 210 ? 26.109 8.276 -50.877 1.00 55.94 210 ARG A C 1
ATOM 1522 O O . ARG A 1 210 ? 26.091 7.669 -51.944 1.00 55.94 210 ARG A O 1
ATOM 1529 N N . LYS A 1 211 ? 25.864 9.582 -50.783 1.00 51.00 211 LYS A N 1
ATOM 1530 C CA . LYS A 1 211 ? 25.888 10.521 -51.912 1.00 51.00 211 LYS A CA 1
ATOM 1531 C C . LYS A 1 211 ? 27.137 11.376 -51.797 1.00 51.00 211 LYS A C 1
ATOM 1533 O O . LYS A 1 211 ? 27.643 11.762 -52.866 1.00 51.00 211 LYS A O 1
#

Sequence (211 aa):
MKAMNRTKLTTLLLLAALSGSALAQQTFDVSVSPTQTSADNIGVLFSYTTGGTTVGLIAPLDLTAPVGQTTTTSFGTNVELSSLQYGILGSYGESGVTVGVDSIVAQTLVGKSWDQVFGVGLFSESTIRTALDTDNFGLQFAFADYLATLSFDVNGSSRDLYAELGSDVTLLNFSNASLNGSASVEAVPEPATMLVLGMGAVAAAIRRKRK

Radius of gyration: 20.01 Å; chains: 1; bounding box: 44×57×70 Å

Secondary structure (DSSP, 8-state):
-------------------SS-PPPEEEEEEEEESSS-EEEEEEEEEEEETTEEEEEEEEEEEEE-TT--EEEEEEE-S--TT-EEEEEEEETTTEEEEEEEHHHHHHHTT--HHHHH-STT--HHHHHHHHHTT-HHHHHHHHHHHHT-EEEETTEEEESSEETTSEEEEEETTTTEEEEEEEEEEEPPPTHHHHHHHHHHHHHHHHTT-

=== Feature glossary ===
Legend for the data blocks above and below:

— What the protein is —

Sequence gives the chain of amino acids in standard one-letter code (A=alanine, C=cysteine, …, Y=tyrosine), read N→C. It is the only feature that is directly encoded by the gene; all structural features are derived from the folded form of this sequence.

The annotation block draws on four external resources. InterPro: which protein families and domains the sequence belongs to. GO: standardized terms for what the protein does, what process it participates in, and where in the cell it acts. CATH: which structural fold it has in the CATH hierarchy. Organism: the species of origin.

— Where its atoms are —

Atomic coordinates in PDBx/mmCIF format — the same representation the Protein Data Bank distributes. Each line of the _atom_site loop places one backbone atom in Cartesian space (units: ångströ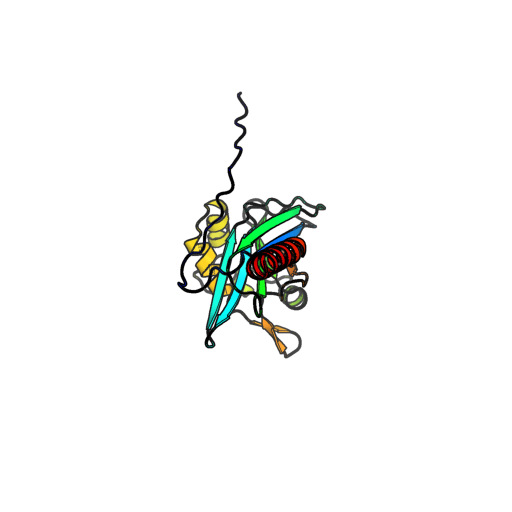ms, origin: arbitrary).

Six rendered views show the 3D structure from the faces of a cube — i.e. along ±x, ±y, ±z. Rendering representation is drawn randomly per protein from cartoon (secondary-structure ribbons), sticks (backbone bonds), or molecular surface; coloring is either N→C rainbow (blue at the N-terminus through red at the C-terminus) or one color per chain.

— Local backbone conformation —

DSSP 8-state secondary structure assigns each residue one of H (α-helix), G (3₁₀-helix), I (π-helix), E (extended β-strand), B (isolated β-bridge), T (hydrogen-bonded turn), S (bend), or '-' (coil). The assignment is computed from backbone hydrogen-bond geometry via the Kabsch–Sander algorithm.

P-SEA three-state annotation labels each residue as helix, strand, or coil based purely on the geometry of the Cα trace. It serves as a fallback when the full backbone (and thus DSSP) is unavailable.

φ (phi) and ψ (psi) are the two rotatable backbone dihedrals per residue: φ is the C(i-1)–N–Cα–C torsion, ψ is the N–Cα–C–N(i+1) torsion, both in degrees on (−180°, 180°]. α-helical residues cluster near (−60°, −45°); β-strand residues near (−120°, +130°). A Ramachandran plot is simply a scatter of (φ, ψ) for every residue.

— Global shape and packing —

Radius of gyration (Rg) is the root-mean-square distance of Cα atoms from their centroid — a single number for overall size and compactness. A globular domain of N residues has Rg ≈ 2.2·N^0.38 Å; an extended or disordered chain has a much larger Rg. The Cα contact count is the number of residue pairs whose Cα atoms are within 8 Å and are more than four positions apart in sequence — a standard proxy for tertiary packing density. The bounding box is the smallest axis-aligned box enclosing all Cα atoms.

Accessible surface area quantifies burial. A residue with SASA near zero is packed into the hydrophobic core; one with SASA >100 Å² sits on the surface. Computed here via the Shrake–Rupley numerical algorithm with a 1.4 Å probe.

The contact map is a binary N×N matrix image: pixel (i, j) is dark where Cα_i and Cα_j are within 8 Å and |i−j|>4. Because the |i−j|>4 filter removes local helical contacts, off-diagonal stripes parallel to the main diagonal indicate parallel β-sheets; stripes perpendicular to it indicate antiparallel β-sheets. The Ramachandran plot scatters every residue's (φ, ψ) pair against the sterically allowed regions. The PAE heatmap renders the predicted-aligned-error matrix.

— Structural neighborhood —

A 3Di character summarizes, for each residue, the relative orientation of the Cα frame of its nearest spatial neighbor. Because it encodes fold topology rather than chemistry, 3Di alignments detect remote structural similarity that sequence alignment misses.

Structural nearest neighbors (via Foldseek easy-search vs the PDB). Reported per hit: target PDB id, E-value, and alignment TM-score. A TM-score above ~0.5 is the conventional threshold for 'same fold'.

— Confidence and disorder —

For AlphaFold models, the B-factor field carries pLDDT — the model's own estimate of local accuracy on a 0–100 scale. Regions with pLDDT<50 should be treated as essentially unmodeled; they often correspond to intrinsically disordered segments.

B-factor (Debye–Waller factor) reflects atomic displacement in the crystal lattice. It is an experimental observable (units Å²), not a prediction; low values mean the atom is pinned down, high values mean it moves or is heterogeneous across the crystal.

Predicted Aligned Error (PAE) is an AlphaFold confidence matrix: entry (i, j) is the expected error in the position of residue j, in ångströms, when the prediction is superimposed on the true structure at residue i. Low PAE within a block of residues means that block is internally rigid and well-predicted; high PAE between two blocks means their relative placement is uncertain even if each block individually is confident.